Protein AF-A0AA37LDV9-F1 (afdb_monomer_lite)

Structure (mmCIF, N/CA/C/O backbone):
data_AF-A0AA37LDV9-F1
#
_entry.id   AF-A0AA37LDV9-F1
#
loop_
_atom_site.group_PDB
_atom_site.id
_atom_site.type_symbol
_atom_site.label_atom_id
_atom_site.label_alt_id
_atom_site.label_comp_id
_atom_site.label_asym_id
_atom_site.label_entity_id
_atom_site.label_seq_id
_atom_site.pdbx_PDB_ins_code
_atom_site.Cartn_x
_atom_site.Cartn_y
_atom_site.Cartn_z
_atom_site.occupancy
_atom_site.B_iso_or_equiv
_atom_site.auth_seq_id
_atom_site.auth_comp_id
_atom_site.auth_asym_id
_atom_site.auth_atom_id
_atom_site.pdbx_PDB_model_num
ATOM 1 N N . MET A 1 1 ? -22.801 14.534 -16.338 1.00 43.50 1 MET A N 1
ATOM 2 C CA . MET A 1 1 ? -23.101 13.406 -15.438 1.00 43.50 1 MET A CA 1
ATOM 3 C C . MET A 1 1 ? -22.965 13.952 -14.038 1.00 43.50 1 MET A C 1
ATOM 5 O O . MET A 1 1 ? -21.879 14.404 -13.697 1.00 43.50 1 MET A O 1
ATOM 9 N N . ASP A 1 2 ? -24.082 14.054 -13.327 1.00 47.19 2 ASP A N 1
ATOM 10 C CA . ASP A 1 2 ? -24.146 14.653 -11.996 1.00 47.19 2 ASP A CA 1
ATOM 11 C C . ASP A 1 2 ? -23.214 13.917 -11.033 1.00 47.19 2 ASP A C 1
ATOM 13 O O . ASP A 1 2 ? -23.199 12.687 -10.969 1.00 47.19 2 ASP A O 1
ATOM 17 N N . ASN A 1 3 ? -22.391 14.683 -10.321 1.00 64.25 3 ASN A N 1
ATOM 18 C CA . ASN A 1 3 ? -21.440 14.163 -9.352 1.00 64.25 3 ASN A CA 1
ATOM 19 C C . ASN A 1 3 ? -22.204 13.857 -8.057 1.00 64.25 3 ASN A C 1
ATOM 21 O O . ASN A 1 3 ? -22.211 14.675 -7.141 1.00 64.25 3 ASN A O 1
ATOM 25 N N . ASP A 1 4 ? -22.920 12.728 -8.019 1.00 70.06 4 ASP A N 1
ATOM 26 C CA . ASP A 1 4 ? -23.602 12.257 -6.811 1.00 70.06 4 ASP A CA 1
ATOM 27 C C . ASP A 1 4 ? -22.562 12.082 -5.683 1.00 70.06 4 ASP A C 1
ATOM 29 O O . ASP A 1 4 ? -21.698 11.196 -5.773 1.00 70.06 4 ASP A O 1
ATOM 33 N N . PRO A 1 5 ? -22.613 12.904 -4.616 1.00 71.31 5 PRO A N 1
ATOM 34 C CA . PRO A 1 5 ? -21.624 12.866 -3.545 1.00 71.31 5 PRO A CA 1
ATOM 35 C C . PRO A 1 5 ? -21.628 11.527 -2.796 1.00 71.31 5 PRO A C 1
ATOM 37 O O . PRO A 1 5 ? -20.607 11.149 -2.217 1.00 71.31 5 PRO A O 1
ATOM 40 N N . THR A 1 6 ? -22.726 10.763 -2.854 1.00 76.31 6 THR A N 1
ATOM 41 C CA . THR A 1 6 ? -22.821 9.434 -2.233 1.00 76.31 6 THR A CA 1
ATOM 42 C C . THR A 1 6 ? -21.962 8.386 -2.946 1.00 76.31 6 THR A C 1
ATOM 44 O O . THR A 1 6 ? -21.494 7.436 -2.312 1.00 76.31 6 THR A O 1
ATOM 47 N N . LEU A 1 7 ? -21.676 8.589 -4.237 1.00 85.06 7 LEU A N 1
ATOM 48 C CA . LEU A 1 7 ? -20.845 7.702 -5.053 1.00 85.06 7 LEU A CA 1
ATOM 49 C C . LEU A 1 7 ? -19.362 8.088 -5.050 1.00 85.06 7 LEU A C 1
ATOM 51 O O . LEU A 1 7 ? -18.546 7.353 -5.603 1.00 85.06 7 LEU A O 1
ATOM 55 N N . SER A 1 8 ? -18.984 9.197 -4.410 1.00 87.00 8 SER A N 1
ATOM 56 C CA . SER A 1 8 ? -17.597 9.690 -4.354 1.00 87.00 8 SER A CA 1
ATOM 57 C C . SER A 1 8 ? -16.587 8.598 -3.976 1.00 87.00 8 SER A C 1
ATOM 59 O O . SER A 1 8 ? -15.595 8.397 -4.677 1.00 87.00 8 SER A O 1
ATOM 61 N N . GLY A 1 9 ? -16.877 7.817 -2.931 1.00 90.06 9 GLY A N 1
ATOM 62 C CA . GLY A 1 9 ? -16.019 6.713 -2.504 1.00 90.06 9 GLY A CA 1
ATOM 63 C C . GLY A 1 9 ? -15.891 5.594 -3.544 1.00 90.06 9 GLY A C 1
ATOM 64 O O . GLY A 1 9 ? -14.809 5.035 -3.708 1.00 90.06 9 GLY A O 1
ATOM 65 N N . PHE A 1 10 ? -16.964 5.292 -4.281 1.00 91.12 10 PHE A N 1
ATOM 66 C CA . PHE A 1 10 ? -16.936 4.311 -5.369 1.00 91.12 10 PHE A CA 1
ATOM 67 C C . PHE A 1 10 ? -16.103 4.814 -6.552 1.00 91.12 10 PHE A C 1
ATOM 69 O O . PHE A 1 10 ? -15.254 4.083 -7.055 1.00 91.12 10 PHE A O 1
ATOM 76 N N . TRP A 1 11 ? -16.277 6.076 -6.954 1.00 92.12 11 TRP A N 1
ATOM 77 C CA . TRP A 1 11 ? -15.497 6.677 -8.036 1.00 92.12 11 TRP A CA 1
ATOM 78 C C . TRP A 1 11 ? -14.008 6.747 -7.709 1.00 92.12 11 TRP A C 1
ATOM 80 O O . TRP A 1 11 ? -13.184 6.430 -8.562 1.00 92.12 11 TRP A O 1
ATOM 90 N N . SER A 1 12 ? -13.655 7.097 -6.470 1.00 94.25 12 SER A N 1
ATOM 91 C CA . SER A 1 12 ? -12.268 7.049 -6.005 1.00 94.25 12 SER A CA 1
ATOM 92 C C . SER A 1 12 ? -11.702 5.633 -6.032 1.00 94.25 12 SER A C 1
ATOM 94 O O . SER A 1 12 ? -10.560 5.449 -6.446 1.00 94.25 12 SER A O 1
ATOM 96 N N . LEU A 1 13 ? -12.494 4.626 -5.650 1.00 95.19 13 LEU A N 1
ATOM 97 C CA . LEU A 1 13 ? -12.057 3.234 -5.716 1.00 95.19 13 LEU A CA 1
ATOM 98 C C . LEU A 1 13 ? -11.831 2.800 -7.169 1.00 95.19 13 LEU A C 1
ATOM 100 O O . LEU A 1 13 ? -10.776 2.264 -7.484 1.00 95.19 13 LEU A O 1
ATOM 104 N N . ALA A 1 14 ? -12.771 3.092 -8.069 1.00 95.88 14 ALA A N 1
ATOM 105 C CA . ALA A 1 14 ? -12.622 2.805 -9.494 1.00 95.88 14 ALA A CA 1
ATOM 106 C C . ALA A 1 14 ? -11.400 3.522 -10.096 1.00 95.88 14 ALA A C 1
ATOM 108 O O . ALA A 1 14 ? -10.648 2.930 -10.868 1.00 95.88 14 ALA A O 1
ATOM 109 N N . ALA A 1 15 ? -11.152 4.772 -9.699 1.00 96.19 15 ALA A N 1
ATOM 110 C CA . ALA A 1 15 ? -10.003 5.545 -10.157 1.00 96.19 15 ALA A CA 1
ATOM 111 C C . ALA A 1 15 ? -8.654 4.950 -9.715 1.00 96.19 15 ALA A C 1
ATOM 113 O O . ALA A 1 15 ? -7.694 5.051 -10.474 1.00 96.19 15 ALA A O 1
ATOM 114 N N . LEU A 1 16 ? -8.576 4.300 -8.543 1.00 97.62 16 LEU A N 1
ATOM 115 C CA . LEU A 1 16 ? -7.355 3.617 -8.087 1.00 97.62 16 LEU A CA 1
ATOM 116 C C . LEU A 1 16 ? -6.954 2.457 -9.008 1.00 97.62 16 LEU A C 1
ATOM 118 O O . LEU A 1 16 ? -5.767 2.249 -9.240 1.00 97.62 16 LEU A O 1
ATOM 122 N N . PHE A 1 17 ? -7.933 1.716 -9.533 1.00 97.62 17 PHE A N 1
ATOM 123 C CA . PHE A 1 17 ? -7.691 0.530 -10.362 1.00 97.62 17 PHE A CA 1
ATOM 124 C C . PHE A 1 17 ? -7.721 0.809 -11.869 1.00 97.62 17 PHE A C 1
ATOM 126 O O . PHE A 1 17 ? -7.162 0.034 -12.635 1.00 97.62 17 PHE A O 1
ATOM 133 N N . SER A 1 18 ? -8.313 1.927 -12.299 1.00 97.00 18 SER A N 1
ATOM 134 C CA . SER A 1 18 ? -8.383 2.350 -13.706 1.00 97.00 18 SER A CA 1
ATOM 135 C C . SER A 1 18 ? -7.048 2.293 -14.480 1.00 97.00 18 SER A C 1
ATOM 137 O O . SER A 1 18 ? -7.057 1.809 -15.611 1.00 97.00 18 SER A O 1
ATOM 139 N N . PRO A 1 19 ? -5.891 2.725 -13.928 1.00 96.75 19 PRO A N 1
ATOM 140 C CA . PRO A 1 19 ? -4.623 2.669 -14.662 1.00 96.75 19 PRO A CA 1
ATOM 141 C C . PRO A 1 19 ? -3.985 1.267 -14.725 1.00 96.75 19 PRO A C 1
ATOM 143 O O . PRO A 1 19 ? -2.933 1.120 -15.344 1.00 96.75 19 PRO A O 1
ATOM 146 N N . LEU A 1 20 ? -4.561 0.253 -14.067 1.00 96.38 20 LEU A N 1
ATOM 147 C CA . LEU A 1 20 ? -3.997 -1.098 -13.984 1.00 96.38 20 LEU A CA 1
ATOM 148 C C . LEU A 1 20 ? -4.564 -1.967 -15.113 1.00 96.38 20 LEU A C 1
ATOM 150 O O . LEU A 1 20 ? -5.558 -2.674 -14.947 1.00 96.38 20 LEU A O 1
ATOM 154 N N . ASP A 1 21 ? -3.940 -1.878 -16.284 1.00 93.69 21 ASP A N 1
ATOM 155 C CA . ASP A 1 21 ? -4.341 -2.624 -17.474 1.00 93.69 21 ASP A CA 1
ATOM 156 C C . ASP A 1 21 ? -3.893 -4.100 -17.440 1.00 93.69 21 ASP A C 1
ATOM 158 O O . ASP A 1 21 ? -3.214 -4.569 -16.523 1.00 93.69 21 ASP A O 1
ATOM 162 N N . THR A 1 22 ? -4.254 -4.862 -18.474 1.00 93.31 22 THR A N 1
ATOM 163 C CA . THR A 1 22 ? -3.849 -6.271 -18.608 1.00 93.31 22 THR A CA 1
ATOM 164 C C . THR A 1 22 ? -2.329 -6.443 -18.589 1.00 93.31 22 THR A C 1
ATOM 166 O O . THR A 1 22 ? -1.837 -7.415 -18.020 1.00 93.31 22 THR A O 1
ATOM 169 N N . SER A 1 23 ? -1.579 -5.492 -19.154 1.00 92.25 23 SER A N 1
ATOM 170 C CA . SER A 1 23 ? -0.113 -5.507 -19.149 1.00 92.25 23 SER A CA 1
ATOM 171 C C . SER A 1 23 ? 0.430 -5.411 -17.723 1.00 92.25 23 SER A C 1
ATOM 173 O O . SER A 1 23 ? 1.317 -6.173 -17.342 1.00 92.25 23 SER A O 1
ATOM 175 N N . PHE A 1 24 ? -0.130 -4.515 -16.907 1.00 94.19 24 PHE A N 1
ATOM 176 C CA . PHE A 1 24 ? 0.210 -4.385 -15.496 1.00 94.19 24 PHE A CA 1
ATOM 177 C C . PHE A 1 24 ? -0.100 -5.664 -14.711 1.00 94.19 24 PHE A C 1
ATOM 179 O O . PHE A 1 24 ? 0.737 -6.125 -13.934 1.00 94.19 24 PHE A O 1
ATOM 186 N N . ILE A 1 25 ? -1.266 -6.274 -14.938 1.00 94.62 25 ILE A N 1
ATOM 187 C CA . ILE A 1 25 ? -1.641 -7.530 -14.273 1.00 94.62 25 ILE A CA 1
ATOM 188 C C . ILE A 1 25 ? -0.700 -8.677 -14.670 1.00 94.62 25 ILE A C 1
ATOM 190 O O . ILE A 1 25 ? -0.248 -9.416 -13.797 1.00 94.62 25 ILE A O 1
ATOM 194 N N . ALA A 1 26 ? -0.319 -8.781 -15.945 1.00 93.75 26 ALA A N 1
ATOM 195 C CA . ALA A 1 26 ? 0.663 -9.768 -16.399 1.00 93.75 26 ALA A CA 1
ATOM 196 C C . ALA A 1 26 ? 2.028 -9.572 -15.712 1.00 93.75 26 ALA A C 1
ATOM 198 O O . ALA A 1 26 ? 2.668 -10.534 -15.279 1.00 93.75 26 ALA A O 1
ATOM 199 N N . LEU A 1 27 ? 2.459 -8.316 -15.532 1.00 93.81 27 LEU A N 1
ATOM 200 C CA . LEU A 1 27 ? 3.672 -7.994 -14.777 1.00 93.81 27 LEU A CA 1
ATOM 201 C C . LEU A 1 27 ? 3.552 -8.423 -13.312 1.00 93.81 27 LEU A C 1
ATOM 203 O O . LEU A 1 27 ? 4.504 -8.994 -12.771 1.00 93.81 27 LEU A O 1
ATOM 207 N N . LEU A 1 28 ? 2.415 -8.165 -12.667 1.00 91.94 28 LEU A N 1
ATOM 208 C CA . LEU A 1 28 ? 2.174 -8.565 -11.281 1.00 91.94 28 LEU A CA 1
ATOM 209 C C . LEU A 1 28 ? 2.233 -10.092 -11.119 1.00 91.94 28 LEU A C 1
ATOM 211 O O . LEU A 1 28 ? 2.911 -10.583 -10.219 1.00 91.94 28 LEU A O 1
ATOM 215 N N . ASN A 1 29 ? 1.644 -10.832 -12.061 1.00 93.50 29 ASN A N 1
ATOM 216 C CA . ASN A 1 29 ? 1.665 -12.297 -12.118 1.00 93.50 29 ASN A CA 1
ATOM 217 C C . ASN A 1 29 ? 3.031 -12.899 -12.496 1.00 93.50 29 ASN A C 1
ATOM 219 O O . ASN A 1 29 ? 3.163 -14.118 -12.579 1.00 93.50 29 ASN A O 1
ATOM 223 N N . GLN A 1 30 ? 4.053 -12.065 -12.717 1.00 91.50 30 GLN A N 1
ATOM 224 C CA . GLN A 1 30 ? 5.394 -12.488 -13.142 1.00 91.50 30 GLN A CA 1
ATOM 225 C C . GLN A 1 30 ? 5.393 -13.245 -14.480 1.00 91.50 30 GLN A C 1
ATOM 227 O O . GLN A 1 30 ? 6.245 -14.101 -14.729 1.00 91.50 30 GLN A O 1
ATOM 232 N N . GLU A 1 31 ? 4.442 -12.929 -15.359 1.00 91.06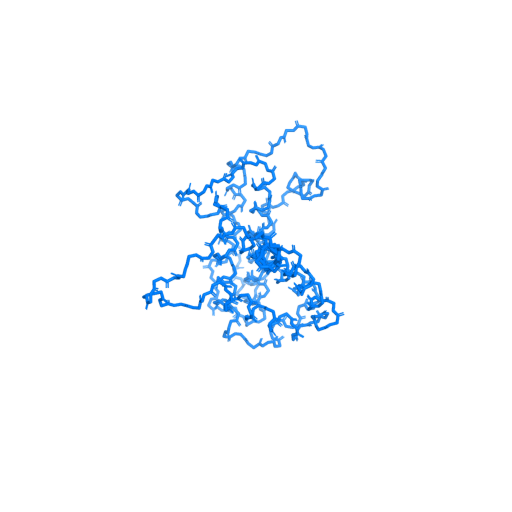 31 GLU A N 1
ATOM 233 C CA . GLU A 1 31 ? 4.398 -13.513 -16.692 1.00 91.06 31 GLU A CA 1
ATOM 234 C C . GLU A 1 31 ? 5.625 -13.084 -17.505 1.00 91.06 31 GLU A C 1
ATOM 236 O O . GLU A 1 31 ? 6.198 -12.005 -17.318 1.00 91.06 31 GLU A O 1
ATOM 241 N N . LYS A 1 32 ? 6.047 -13.941 -18.440 1.00 83.00 32 LYS A N 1
ATOM 242 C CA . LYS A 1 32 ? 7.135 -13.604 -19.361 1.00 83.00 32 LYS A CA 1
ATOM 243 C C . LYS A 1 32 ? 6.642 -12.546 -20.342 1.00 83.00 32 LYS A C 1
ATOM 245 O O . LYS A 1 32 ? 5.982 -12.867 -21.326 1.00 83.00 32 LYS A O 1
ATOM 250 N N . VAL A 1 33 ? 6.985 -11.292 -20.082 1.00 80.00 33 VAL A N 1
ATOM 251 C CA . VAL A 1 33 ? 6.662 -10.178 -20.976 1.00 80.00 33 VAL A CA 1
ATOM 252 C C . VAL A 1 33 ? 7.774 -10.014 -22.009 1.00 80.00 33 VAL A C 1
ATOM 254 O O . VAL A 1 33 ? 8.955 -10.035 -21.666 1.00 80.00 33 VAL A O 1
ATOM 257 N N . ALA A 1 34 ? 7.403 -9.843 -23.281 1.00 79.50 34 ALA A N 1
ATOM 258 C CA . ALA A 1 34 ? 8.361 -9.651 -24.374 1.00 79.50 34 ALA A CA 1
ATOM 259 C C . ALA A 1 34 ? 9.206 -8.375 -24.203 1.00 79.50 34 ALA A C 1
ATOM 261 O O . ALA A 1 34 ? 10.370 -8.340 -24.595 1.00 79.50 34 ALA A O 1
ATOM 262 N N . THR A 1 35 ? 8.622 -7.338 -23.597 1.00 83.06 35 THR A N 1
ATOM 263 C CA . THR A 1 35 ? 9.273 -6.055 -23.317 1.00 83.06 35 THR A CA 1
ATOM 264 C C . THR A 1 35 ? 9.055 -5.658 -21.855 1.00 83.06 35 THR A C 1
ATOM 266 O O . THR A 1 35 ? 7.899 -5.564 -21.436 1.00 83.06 35 THR A O 1
ATOM 269 N N . PRO A 1 36 ? 10.116 -5.398 -21.069 1.00 85.75 36 PRO A N 1
ATOM 270 C CA . PRO A 1 36 ? 9.962 -4.894 -19.707 1.00 85.75 36 PRO A CA 1
ATOM 271 C C . PRO A 1 36 ? 9.275 -3.513 -19.708 1.00 85.75 36 PRO A C 1
ATOM 273 O O . PRO A 1 36 ? 9.433 -2.750 -20.667 1.00 85.75 36 PRO A O 1
ATOM 276 N N . PRO A 1 37 ? 8.507 -3.170 -18.656 1.00 92.12 37 PRO A N 1
ATOM 277 C CA . PRO A 1 37 ? 7.830 -1.882 -18.571 1.00 92.12 37 PRO A CA 1
ATOM 278 C C . PRO A 1 37 ? 8.862 -0.769 -18.427 1.00 92.12 37 PRO A C 1
ATOM 280 O O . PRO A 1 37 ? 9.807 -0.910 -17.662 1.00 92.12 37 PRO A O 1
ATOM 283 N N . SER A 1 38 ? 8.673 0.365 -19.098 1.00 94.69 38 SER A N 1
ATOM 284 C CA . SER A 1 38 ? 9.529 1.526 -18.848 1.00 94.69 38 SER A CA 1
ATOM 285 C C . SER A 1 38 ? 9.224 2.139 -17.477 1.00 94.69 38 SER A C 1
ATOM 287 O O . SER A 1 38 ? 8.078 2.133 -17.019 1.00 94.69 38 SER A O 1
ATOM 289 N N . ASN A 1 39 ? 10.224 2.752 -16.835 1.00 94.81 39 ASN A N 1
ATOM 290 C CA . ASN A 1 39 ? 9.986 3.482 -15.584 1.00 94.81 39 ASN A CA 1
ATOM 291 C C . ASN A 1 39 ? 8.972 4.632 -15.781 1.00 94.81 39 ASN A C 1
ATOM 293 O O . ASN A 1 39 ? 8.178 4.919 -14.892 1.00 94.81 39 ASN A O 1
ATOM 297 N N . 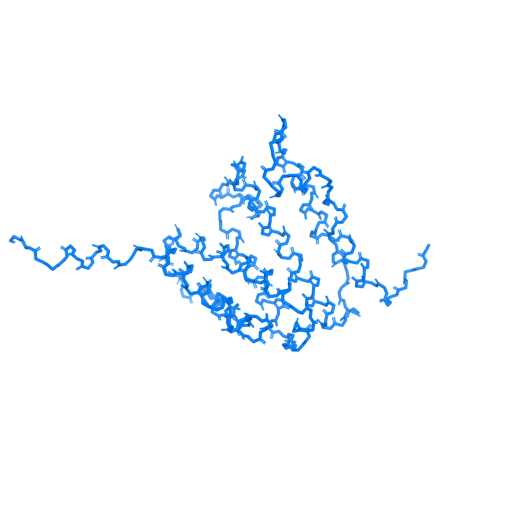ALA A 1 40 ? 8.924 5.240 -16.974 1.00 95.94 40 ALA A N 1
ATOM 298 C CA . ALA A 1 40 ? 7.928 6.256 -17.320 1.00 95.94 40 ALA A CA 1
ATOM 299 C C . ALA A 1 40 ? 6.485 5.714 -17.292 1.00 95.94 40 ALA A C 1
ATOM 301 O O . ALA A 1 40 ? 5.590 6.400 -16.799 1.00 95.94 40 ALA A O 1
ATOM 302 N N . ALA A 1 41 ? 6.257 4.481 -17.761 1.00 95.69 41 ALA A N 1
ATOM 303 C CA . ALA A 1 41 ? 4.946 3.837 -17.682 1.00 95.69 41 ALA A CA 1
ATOM 304 C C . ALA A 1 41 ? 4.526 3.592 -16.222 1.00 95.69 41 ALA A C 1
ATOM 306 O O . ALA A 1 41 ? 3.395 3.894 -15.847 1.00 95.69 41 ALA A O 1
ATOM 307 N N . LEU A 1 42 ? 5.451 3.133 -15.371 1.00 96.94 42 LEU A N 1
ATOM 308 C CA . LEU A 1 42 ? 5.182 2.962 -13.937 1.00 96.94 42 LEU A CA 1
ATOM 309 C C . LEU A 1 42 ? 4.888 4.303 -13.246 1.00 96.94 42 LEU A C 1
ATOM 311 O O . LEU A 1 42 ? 3.984 4.384 -12.418 1.00 96.94 42 LEU A O 1
ATOM 315 N N . THR A 1 43 ? 5.587 5.374 -13.630 1.00 97.25 43 THR A N 1
ATOM 316 C CA . THR A 1 43 ? 5.338 6.733 -13.123 1.00 97.25 43 THR A CA 1
ATOM 317 C C . THR A 1 43 ? 3.968 7.266 -13.536 1.00 97.25 43 THR A C 1
ATOM 319 O O . THR A 1 43 ? 3.309 7.935 -12.737 1.00 97.25 43 THR A O 1
ATOM 322 N N . TYR A 1 44 ? 3.492 6.947 -14.742 1.00 97.25 44 TYR A N 1
ATOM 323 C CA . TYR A 1 44 ? 2.133 7.292 -15.160 1.00 97.25 44 TYR A CA 1
ATOM 324 C C . TYR A 1 44 ? 1.081 6.621 -14.265 1.00 97.25 44 TYR A C 1
ATOM 326 O O . TYR A 1 44 ? 0.188 7.299 -13.752 1.00 97.25 44 TYR A O 1
ATOM 334 N N . ILE A 1 45 ? 1.226 5.314 -14.014 1.00 98.00 45 ILE A N 1
ATOM 335 C CA . ILE A 1 45 ? 0.311 4.557 -13.147 1.00 98.00 45 ILE A CA 1
ATOM 336 C C . ILE A 1 45 ? 0.336 5.117 -11.723 1.00 98.00 45 ILE A C 1
ATOM 338 O O . ILE A 1 45 ? -0.714 5.388 -11.146 1.00 98.00 45 ILE A O 1
ATOM 342 N N . GLU A 1 46 ? 1.525 5.361 -11.174 1.00 97.44 46 GLU A N 1
ATOM 343 C CA . GLU A 1 46 ? 1.683 5.974 -9.856 1.00 97.44 46 GLU A CA 1
ATOM 344 C C . GLU A 1 46 ? 0.992 7.340 -9.757 1.00 97.44 46 GLU A C 1
ATOM 346 O O . GLU A 1 46 ? 0.278 7.612 -8.792 1.00 97.44 46 GLU A O 1
ATOM 351 N N . THR A 1 47 ? 1.154 8.193 -10.770 1.00 97.06 47 THR A N 1
ATOM 352 C CA . THR A 1 47 ? 0.508 9.512 -10.816 1.00 97.06 47 THR A CA 1
ATOM 353 C C . THR A 1 47 ? -1.019 9.383 -10.807 1.00 97.06 47 THR A C 1
ATOM 355 O O . THR A 1 47 ? -1.710 10.113 -10.089 1.00 97.06 47 THR A O 1
ATOM 358 N N . ALA A 1 48 ? -1.565 8.426 -11.561 1.00 97.38 48 ALA A N 1
ATOM 359 C CA . ALA A 1 48 ? -2.995 8.139 -11.571 1.00 97.38 48 ALA A CA 1
ATOM 360 C C . ALA A 1 48 ? -3.490 7.620 -10.205 1.00 97.38 48 ALA A C 1
ATOM 362 O O . ALA A 1 48 ? -4.459 8.157 -9.668 1.00 97.38 48 ALA A O 1
ATOM 363 N N . VAL A 1 49 ? -2.782 6.666 -9.588 1.00 97.56 49 VAL A N 1
ATOM 364 C CA . VAL A 1 49 ? -3.100 6.127 -8.250 1.00 97.56 49 VAL A CA 1
ATOM 365 C C . VAL A 1 49 ? -3.070 7.225 -7.180 1.00 97.56 49 VAL A C 1
ATOM 367 O O . VAL A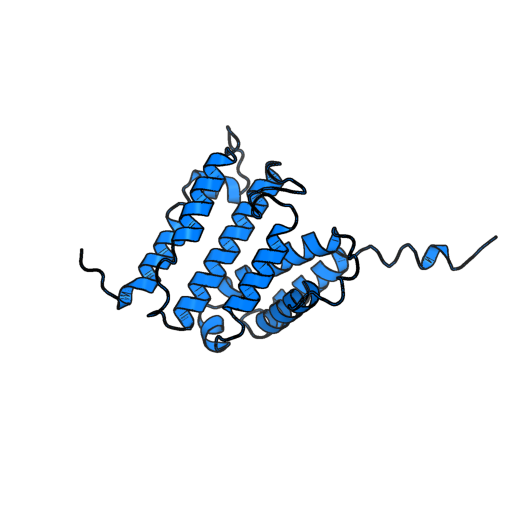 1 49 ? -3.990 7.335 -6.365 1.00 97.56 49 VAL A O 1
ATOM 370 N N . ASN A 1 50 ? -2.051 8.086 -7.191 1.00 95.62 50 ASN A N 1
ATOM 371 C CA . ASN A 1 50 ? -1.911 9.173 -6.218 1.00 95.62 50 ASN A CA 1
ATOM 372 C C . ASN A 1 50 ? -3.003 10.241 -6.384 1.00 95.62 50 ASN A C 1
ATOM 374 O O . ASN A 1 50 ? -3.500 10.782 -5.396 1.00 95.62 50 ASN A O 1
ATOM 378 N N . SER A 1 51 ? -3.433 10.498 -7.621 1.00 95.06 51 SER A N 1
ATOM 379 C CA . SER A 1 51 ? -4.477 11.479 -7.934 1.00 95.06 51 SER A CA 1
ATOM 380 C C . SER A 1 51 ? -5.911 10.940 -7.851 1.00 95.06 51 SER A C 1
ATOM 382 O O . SER A 1 51 ? -6.844 11.693 -8.127 1.00 95.06 51 SER A O 1
ATOM 384 N N . ALA A 1 52 ? -6.126 9.679 -7.459 1.00 94.19 52 ALA A N 1
ATOM 385 C CA . ALA A 1 52 ? -7.459 9.071 -7.372 1.00 94.19 52 ALA A CA 1
ATOM 386 C C . ALA A 1 52 ? -8.317 9.604 -6.200 1.00 94.19 52 ALA A C 1
ATOM 388 O O . ALA A 1 52 ? -9.549 9.565 -6.252 1.00 94.19 52 ALA A O 1
ATOM 389 N N . LEU A 1 53 ? -7.686 10.131 -5.142 1.00 90.44 53 LEU A N 1
ATOM 390 C CA . LEU A 1 53 ? -8.352 10.552 -3.898 1.00 90.44 53 LEU A CA 1
ATOM 391 C C . LEU A 1 53 ? -8.490 12.084 -3.776 1.00 90.44 53 LEU A C 1
ATOM 393 O O . LEU A 1 53 ? -8.100 12.670 -2.770 1.00 90.44 53 LEU A O 1
ATOM 397 N N . ARG A 1 54 ? -9.023 12.750 -4.812 1.00 72.81 54 ARG A N 1
ATOM 398 C CA . ARG A 1 54 ? -9.028 14.229 -4.937 1.00 72.81 54 ARG A CA 1
ATOM 399 C C . ARG A 1 54 ? -9.865 14.988 -3.898 1.00 72.81 54 ARG A C 1
ATOM 401 O O . ARG A 1 54 ? -9.600 16.164 -3.684 1.00 72.81 54 ARG A O 1
ATOM 408 N N . SER A 1 55 ? -10.856 14.356 -3.267 1.00 69.38 55 SER A N 1
ATOM 409 C CA . SER A 1 55 ? -11.616 14.949 -2.158 1.00 69.38 55 SER A CA 1
ATOM 410 C C . SER A 1 55 ? -12.078 13.862 -1.194 1.00 69.38 55 SER A C 1
ATOM 412 O O . SER A 1 55 ? -12.814 12.957 -1.582 1.00 69.38 55 SER A O 1
ATOM 414 N N . THR A 1 56 ? -11.622 13.935 0.056 1.00 67.56 56 THR A N 1
ATOM 415 C CA . THR A 1 56 ? -11.947 12.959 1.108 1.00 67.56 56 THR A CA 1
ATOM 416 C C . THR A 1 56 ? -12.794 13.547 2.238 1.00 67.56 56 THR A C 1
ATOM 418 O O . THR A 1 56 ? -13.122 12.821 3.179 1.00 67.56 56 THR A O 1
ATOM 421 N N . SER A 1 57 ? -13.157 14.836 2.159 1.00 69.50 57 SER A N 1
ATOM 422 C CA . SER A 1 57 ? -13.872 15.558 3.224 1.00 69.50 57 SER A CA 1
ATOM 423 C C . SER A 1 57 ? -15.221 14.925 3.560 1.00 69.50 57 SER A C 1
ATOM 425 O O . SER A 1 57 ? -15.561 14.819 4.735 1.00 69.50 57 SER A O 1
ATOM 427 N N . ASP A 1 58 ? -15.921 14.407 2.549 1.00 79.75 58 ASP A N 1
ATOM 428 C CA . ASP A 1 58 ? -17.286 13.880 2.689 1.00 79.75 58 ASP A CA 1
ATOM 429 C C . ASP A 1 58 ? -17.332 12.348 2.828 1.00 79.75 58 ASP A C 1
ATOM 431 O O . ASP A 1 58 ? -18.402 11.739 2.867 1.00 79.75 58 ASP A O 1
ATOM 435 N N . LEU A 1 59 ? -16.167 11.696 2.903 1.00 89.38 59 LEU A N 1
ATOM 436 C CA . LEU A 1 59 ? -16.082 10.242 3.002 1.00 89.38 59 LEU A CA 1
ATOM 437 C C . LEU A 1 59 ? -16.313 9.763 4.436 1.00 89.38 59 LEU A C 1
ATOM 439 O O . LEU A 1 59 ? -15.748 10.294 5.398 1.00 89.38 59 LEU A O 1
ATOM 443 N N . LYS A 1 60 ? -17.073 8.673 4.569 1.00 92.88 60 LYS A N 1
ATOM 444 C CA . LYS A 1 60 ? -17.194 7.940 5.835 1.00 92.88 60 LYS A CA 1
ATOM 445 C C . LYS A 1 60 ? -15.857 7.301 6.201 1.00 92.88 60 LYS A C 1
ATOM 447 O O . LYS A 1 60 ? -15.085 6.928 5.318 1.00 92.88 60 LYS A O 1
ATOM 452 N N . ASP A 1 61 ? -15.623 7.073 7.488 1.00 95.44 61 ASP A N 1
ATOM 453 C CA . ASP A 1 61 ? -14.393 6.431 7.974 1.00 95.44 61 ASP A CA 1
ATOM 454 C C . ASP A 1 61 ? -14.148 5.061 7.334 1.00 95.44 61 ASP A C 1
ATOM 456 O O . ASP A 1 61 ? -13.013 4.730 7.000 1.00 95.44 61 ASP A O 1
ATOM 460 N N . THR A 1 62 ? -15.211 4.296 7.068 1.00 95.69 62 THR A N 1
ATOM 461 C CA . THR A 1 62 ? -15.124 3.023 6.337 1.00 95.69 62 THR A CA 1
ATOM 462 C C . THR A 1 62 ? -14.582 3.207 4.920 1.00 95.69 62 THR A C 1
ATOM 464 O O . THR A 1 62 ? -13.732 2.437 4.480 1.00 95.69 62 THR A O 1
ATOM 467 N N . GLN A 1 63 ? -15.024 4.238 4.200 1.00 94.75 63 GLN A N 1
ATOM 468 C CA . GLN A 1 63 ? -14.538 4.540 2.852 1.00 94.75 63 GLN A CA 1
ATOM 469 C C . GLN A 1 63 ? -13.104 5.073 2.896 1.00 94.75 63 GLN A C 1
ATOM 471 O O . GLN A 1 63 ? -12.270 4.621 2.113 1.00 94.75 63 GLN A O 1
ATOM 476 N N . LYS A 1 64 ? -12.797 5.979 3.837 1.00 9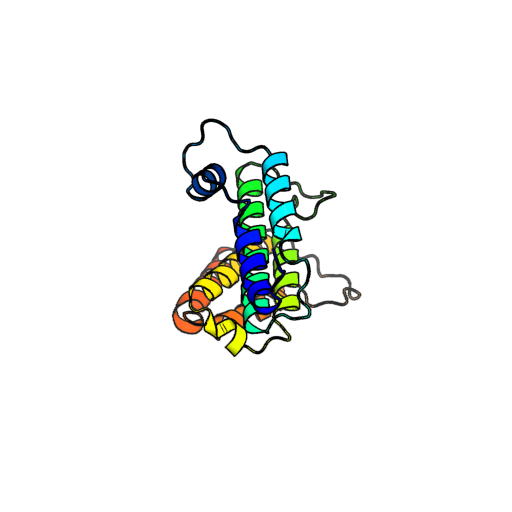5.12 64 LYS A N 1
ATOM 477 C CA . LYS A 1 64 ? -11.443 6.513 4.052 1.00 95.12 64 LYS A CA 1
ATOM 478 C C . LYS A 1 64 ? -10.442 5.388 4.306 1.00 95.12 64 LYS A C 1
ATOM 480 O O . LYS A 1 64 ? -9.419 5.349 3.627 1.00 95.12 64 LYS A O 1
ATOM 485 N N . ALA A 1 65 ? -10.770 4.459 5.208 1.00 96.25 65 ALA A N 1
ATOM 486 C CA . ALA A 1 65 ? -9.951 3.290 5.517 1.00 96.25 65 ALA A CA 1
ATOM 487 C C . ALA A 1 65 ? -9.639 2.470 4.258 1.00 96.25 65 ALA A C 1
ATOM 489 O O . ALA A 1 65 ? -8.473 2.294 3.913 1.00 96.25 65 ALA A O 1
ATOM 490 N N . ASN A 1 66 ? -10.671 2.021 3.536 1.00 97.44 66 ASN A N 1
ATOM 491 C CA . ASN A 1 66 ? -10.483 1.184 2.351 1.00 97.44 66 ASN A CA 1
ATOM 492 C C . ASN A 1 66 ? -9.655 1.882 1.268 1.00 97.44 66 ASN A C 1
ATOM 494 O O . ASN A 1 66 ? -8.712 1.306 0.730 1.00 97.44 66 ASN A O 1
ATOM 498 N N . LEU A 1 67 ? -9.993 3.138 0.967 1.00 97.38 67 LEU A N 1
ATOM 499 C CA . LEU A 1 67 ? -9.352 3.903 -0.096 1.00 97.38 67 LEU A CA 1
ATOM 500 C C . LEU A 1 67 ? -7.890 4.206 0.220 1.00 97.38 67 LEU A C 1
ATOM 502 O O . LEU A 1 67 ? -7.034 4.003 -0.637 1.00 97.38 67 LEU A O 1
ATOM 506 N N . ARG A 1 68 ? -7.588 4.659 1.444 1.00 97.38 68 ARG A N 1
ATOM 507 C CA . ARG A 1 68 ? -6.211 4.967 1.844 1.00 97.38 68 ARG A CA 1
ATOM 508 C C . ARG A 1 68 ? -5.343 3.722 1.904 1.00 97.38 68 ARG A C 1
ATOM 510 O O . ARG A 1 68 ? -4.269 3.727 1.314 1.00 97.38 68 ARG A O 1
ATOM 517 N N . VAL A 1 69 ? -5.814 2.650 2.541 1.00 98.50 69 VAL A N 1
ATOM 518 C CA . VAL A 1 69 ? -5.048 1.397 2.624 1.00 98.50 69 VAL A CA 1
ATOM 519 C C . VAL A 1 69 ? -4.817 0.812 1.230 1.00 98.50 69 VAL A C 1
ATOM 521 O O . VAL A 1 69 ? -3.696 0.428 0.911 1.00 98.50 69 VAL A O 1
ATOM 524 N N . THR A 1 70 ? -5.832 0.814 0.361 1.00 98.69 70 THR A N 1
ATOM 525 C CA . THR A 1 70 ? -5.688 0.325 -1.020 1.00 98.69 70 THR A CA 1
ATOM 526 C C . THR A 1 70 ? -4.719 1.181 -1.836 1.00 98.69 70 THR A C 1
ATOM 528 O O . THR A 1 70 ? -3.880 0.631 -2.544 1.00 98.69 70 THR A O 1
ATOM 531 N N . GLN A 1 71 ? -4.775 2.511 -1.719 1.00 98.56 71 GLN A N 1
ATOM 532 C CA . GLN A 1 71 ? -3.835 3.407 -2.398 1.00 98.56 71 GLN A CA 1
ATOM 533 C C . GLN A 1 71 ? -2.386 3.156 -1.957 1.00 98.56 71 GLN A C 1
ATOM 535 O O . GLN A 1 71 ? -1.493 3.056 -2.797 1.00 98.56 71 GLN A O 1
ATOM 540 N N . LEU A 1 72 ? -2.148 3.048 -0.648 1.00 98.69 72 LEU A N 1
ATOM 541 C CA . LEU A 1 72 ? -0.815 2.804 -0.090 1.00 98.69 72 LEU A CA 1
ATOM 542 C C . LEU A 1 72 ? -0.284 1.422 -0.482 1.00 98.69 72 LEU A C 1
ATOM 544 O O . LEU A 1 72 ? 0.880 1.293 -0.851 1.00 98.69 72 LEU A O 1
ATOM 548 N N . TRP A 1 73 ? -1.149 0.411 -0.509 1.00 98.81 73 TRP A N 1
ATOM 549 C CA . TRP A 1 73 ? -0.797 -0.918 -1.001 1.00 98.81 73 TRP A CA 1
ATOM 550 C C . TRP A 1 73 ? -0.409 -0.898 -2.486 1.00 98.81 73 TRP A C 1
ATOM 552 O O . TRP A 1 73 ? 0.638 -1.425 -2.847 1.00 98.81 73 TRP A O 1
ATOM 562 N N . LEU A 1 74 ? -1.164 -0.203 -3.345 1.00 98.75 74 LEU A N 1
ATOM 563 C CA . LEU A 1 74 ? -0.800 -0.041 -4.760 1.00 98.75 74 LEU A CA 1
ATOM 564 C C . LEU A 1 74 ? 0.553 0.667 -4.944 1.00 98.75 74 LEU A C 1
ATOM 566 O O . LEU A 1 74 ? 1.313 0.307 -5.844 1.00 98.75 74 LEU A O 1
ATOM 570 N N . ARG A 1 75 ? 0.891 1.632 -4.077 1.00 98.62 75 ARG A N 1
ATOM 571 C CA . ARG A 1 75 ? 2.222 2.269 -4.056 1.00 98.62 75 ARG A CA 1
ATOM 572 C C . ARG A 1 75 ? 3.328 1.256 -3.727 1.00 98.62 75 ARG A C 1
ATOM 574 O O . ARG A 1 75 ? 4.371 1.297 -4.376 1.00 98.62 75 ARG A O 1
ATOM 581 N N . ILE A 1 76 ? 3.096 0.320 -2.799 1.00 98.69 76 ILE A N 1
ATOM 582 C CA . ILE A 1 76 ? 4.030 -0.789 -2.521 1.00 98.69 76 ILE A CA 1
ATOM 583 C C . ILE A 1 76 ? 4.159 -1.730 -3.720 1.00 98.69 76 ILE A C 1
ATOM 585 O O . ILE A 1 76 ? 5.281 -2.061 -4.094 1.00 98.69 76 ILE A O 1
ATOM 589 N N . ILE A 1 77 ? 3.059 -2.106 -4.376 1.00 98.44 77 ILE A N 1
ATOM 590 C CA . ILE A 1 77 ? 3.112 -2.952 -5.580 1.00 98.44 77 ILE A CA 1
ATOM 591 C C . ILE A 1 77 ? 3.950 -2.287 -6.686 1.00 98.44 77 ILE A C 1
ATOM 593 O O . ILE A 1 77 ? 4.825 -2.917 -7.282 1.00 98.44 77 ILE A O 1
ATOM 597 N N . LEU A 1 78 ? 3.739 -0.992 -6.940 1.00 98.25 78 LEU A N 1
ATOM 598 C CA . LEU A 1 78 ? 4.534 -0.226 -7.906 1.00 98.25 78 LEU A CA 1
ATOM 599 C C . LEU A 1 78 ? 6.016 -0.164 -7.522 1.00 98.25 78 LEU A C 1
ATOM 601 O O . LEU A 1 78 ? 6.885 -0.311 -8.383 1.00 98.25 78 LEU A O 1
ATOM 605 N N . TRP A 1 79 ? 6.313 0.027 -6.237 1.00 98.31 79 TRP A N 1
ATOM 606 C CA . TRP A 1 79 ? 7.680 0.003 -5.727 1.00 98.31 79 TRP A CA 1
ATOM 607 C C . TRP A 1 79 ? 8.343 -1.369 -5.917 1.00 98.31 79 TRP A C 1
ATOM 609 O O . TRP A 1 79 ? 9.466 -1.434 -6.413 1.00 98.31 79 TRP A O 1
ATOM 619 N N . GLN A 1 80 ? 7.641 -2.471 -5.635 1.00 97.75 80 GLN A N 1
ATOM 620 C CA . GLN A 1 80 ? 8.143 -3.832 -5.866 1.00 97.75 80 GLN A CA 1
ATOM 621 C C . GLN A 1 80 ? 8.434 -4.092 -7.350 1.00 97.75 80 GLN A C 1
ATOM 623 O O . GLN A 1 80 ? 9.447 -4.710 -7.687 1.00 97.75 80 GLN A O 1
ATOM 628 N N . LEU A 1 81 ? 7.593 -3.585 -8.260 1.00 97.00 81 LEU A N 1
ATOM 629 C CA . LEU A 1 81 ? 7.865 -3.650 -9.699 1.00 97.00 81 LEU A CA 1
ATOM 630 C C . LEU A 1 81 ? 9.139 -2.877 -10.061 1.00 97.00 81 LEU A C 1
ATOM 632 O O . LEU A 1 81 ? 9.978 -3.403 -10.793 1.00 97.00 81 LEU A O 1
ATOM 636 N N . ARG A 1 82 ? 9.327 -1.664 -9.526 1.00 97.19 82 ARG A N 1
ATOM 637 C CA . ARG A 1 82 ? 10.556 -0.882 -9.744 1.00 97.19 82 ARG A CA 1
ATOM 638 C C . ARG A 1 82 ? 11.792 -1.575 -9.188 1.00 97.19 82 ARG A C 1
ATOM 640 O O . ARG A 1 82 ? 12.806 -1.608 -9.879 1.00 97.19 82 ARG A O 1
ATOM 647 N N . LEU A 1 83 ? 11.698 -2.171 -8.000 1.00 95.94 83 LEU A N 1
ATOM 648 C CA . LEU A 1 83 ? 12.766 -2.982 -7.417 1.00 95.94 83 LEU A CA 1
ATOM 649 C C . LEU A 1 83 ? 13.139 -4.135 -8.358 1.00 95.94 83 LEU A C 1
ATOM 651 O O . LEU A 1 83 ? 14.309 -4.308 -8.690 1.00 95.94 83 LEU A O 1
ATOM 655 N N . ARG A 1 84 ? 12.142 -4.882 -8.846 1.00 95.12 84 ARG A N 1
ATOM 656 C CA . ARG A 1 84 ? 12.344 -6.042 -9.728 1.00 95.12 84 ARG A CA 1
ATOM 657 C C . ARG A 1 84 ? 12.986 -5.681 -11.069 1.00 95.12 84 ARG A C 1
ATOM 659 O O . ARG A 1 84 ? 13.763 -6.472 -11.594 1.00 95.12 84 ARG A O 1
ATOM 666 N N . PHE A 1 85 ? 12.662 -4.515 -11.626 1.00 94.88 85 PHE A N 1
ATOM 667 C CA . PHE A 1 85 ? 13.207 -4.048 -12.906 1.00 94.88 85 PHE A CA 1
ATOM 668 C C . PHE A 1 85 ? 14.435 -3.131 -12.767 1.00 94.88 85 PHE A C 1
ATOM 670 O O . PHE A 1 85 ? 14.916 -2.615 -13.773 1.00 94.88 85 PHE A O 1
ATOM 677 N N . GLY A 1 86 ? 14.970 -2.948 -11.553 1.00 95.81 86 GLY A N 1
ATOM 678 C CA . GLY A 1 86 ? 16.199 -2.181 -11.325 1.00 95.81 86 GLY A CA 1
ATOM 679 C C . GLY A 1 86 ? 16.040 -0.669 -11.516 1.00 95.81 86 GLY A C 1
ATOM 680 O O . GLY A 1 86 ? 16.972 -0.003 -11.955 1.00 95.81 86 GLY A O 1
ATOM 681 N N . TYR A 1 87 ? 14.861 -0.123 -11.210 1.00 96.81 87 TYR A N 1
ATOM 682 C CA . TYR A 1 87 ? 14.555 1.309 -11.336 1.00 96.81 87 TYR A CA 1
ATOM 683 C C . TYR A 1 87 ? 14.700 2.101 -10.033 1.00 96.81 87 TYR A C 1
ATOM 685 O O . TYR A 1 87 ? 14.296 3.263 -9.988 1.00 96.81 87 TYR A O 1
ATOM 693 N N . LEU A 1 88 ? 15.241 1.486 -8.981 1.00 96.62 88 LEU A N 1
ATOM 694 C CA . LEU A 1 88 ? 15.484 2.149 -7.704 1.00 96.62 88 LEU A CA 1
ATOM 695 C C . LEU A 1 88 ? 16.929 2.637 -7.589 1.00 96.62 88 LEU A C 1
ATOM 697 O O . LEU A 1 88 ? 17.856 2.020 -8.114 1.00 96.62 88 LEU A O 1
ATOM 701 N N . ALA A 1 89 ? 17.104 3.728 -6.855 1.00 94.75 89 ALA A N 1
ATOM 702 C CA . ALA A 1 89 ? 18.391 4.292 -6.478 1.00 94.75 89 ALA A CA 1
ATOM 703 C C . ALA A 1 89 ? 18.455 4.507 -4.957 1.00 94.75 89 ALA A C 1
ATOM 705 O O . ALA A 1 89 ? 17.439 4.436 -4.268 1.00 94.75 89 ALA A O 1
ATOM 706 N N . GLU A 1 90 ? 19.646 4.769 -4.419 1.00 90.62 90 GLU A N 1
ATOM 707 C CA . GLU A 1 90 ? 19.790 5.134 -3.000 1.00 90.62 90 GLU A CA 1
ATOM 708 C C . GLU A 1 90 ? 19.118 6.484 -2.715 1.00 90.62 90 GLU A C 1
ATOM 710 O O . GLU A 1 90 ? 18.302 6.619 -1.804 1.00 90.62 90 GLU A O 1
ATOM 715 N N . GLU A 1 91 ? 19.390 7.454 -3.588 1.00 91.31 91 GLU A N 1
ATOM 716 C CA . GLU A 1 91 ? 18.828 8.797 -3.555 1.00 91.31 91 GLU A CA 1
ATOM 717 C C . GLU A 1 91 ? 18.148 9.114 -4.889 1.00 91.31 91 GLU A C 1
ATOM 719 O O . GLU A 1 91 ? 18.636 8.768 -5.967 1.00 91.31 91 GLU A O 1
ATOM 724 N N . SER A 1 92 ? 17.002 9.785 -4.819 1.00 92.62 92 SER A N 1
ATOM 725 C CA . SER A 1 92 ? 16.226 10.216 -5.977 1.00 92.62 92 SER A CA 1
ATOM 726 C C . SER A 1 92 ? 15.403 11.444 -5.607 1.00 92.62 92 SER A C 1
ATOM 728 O O . SER A 1 92 ? 14.973 11.595 -4.467 1.00 92.62 92 SER A O 1
ATOM 730 N N . VAL A 1 93 ? 15.122 12.298 -6.593 1.00 91.12 93 VAL A N 1
ATOM 731 C CA . VAL A 1 93 ? 14.165 13.411 -6.445 1.00 91.12 93 VAL A CA 1
ATOM 732 C C . VAL A 1 93 ? 12.760 12.886 -6.127 1.00 91.12 93 VAL A C 1
ATOM 734 O O . VAL A 1 93 ? 11.978 13.543 -5.443 1.00 91.12 93 VAL A O 1
ATOM 737 N N . HIS A 1 94 ? 12.436 11.690 -6.617 1.00 92.12 94 HIS A N 1
ATOM 738 C CA . HIS A 1 94 ? 11.182 11.010 -6.335 1.00 92.12 94 HIS A CA 1
ATOM 739 C C . HIS A 1 94 ? 11.419 9.922 -5.292 1.00 92.12 94 HIS A C 1
ATOM 741 O O . HIS A 1 94 ? 12.034 8.901 -5.606 1.00 92.12 94 HIS A O 1
ATOM 747 N N . ALA A 1 95 ? 10.878 10.116 -4.087 1.00 92.12 95 ALA A N 1
ATOM 748 C CA . ALA A 1 95 ? 10.973 9.148 -2.996 1.00 92.12 95 ALA A CA 1
ATOM 749 C C . ALA A 1 95 ? 10.503 7.744 -3.410 1.00 92.12 95 ALA A C 1
ATOM 751 O O . ALA A 1 95 ? 11.111 6.755 -3.038 1.00 92.12 95 ALA A O 1
ATOM 752 N N . SER A 1 96 ? 9.498 7.630 -4.285 1.00 94.56 96 SER A N 1
ATOM 753 C CA . SER A 1 96 ? 9.014 6.339 -4.802 1.00 94.56 96 SER A CA 1
ATOM 754 C C . SER A 1 96 ? 10.005 5.546 -5.653 1.00 94.56 96 SER A C 1
ATOM 756 O O . SER A 1 96 ? 9.745 4.388 -5.989 1.00 94.56 96 SER A O 1
ATOM 758 N N . MET A 1 97 ? 11.139 6.156 -5.996 1.00 96.06 97 MET A N 1
ATOM 759 C CA . MET A 1 97 ? 12.248 5.530 -6.707 1.00 96.06 97 MET A CA 1
ATOM 760 C C . MET A 1 97 ? 13.447 5.261 -5.790 1.00 96.06 97 MET A C 1
ATOM 762 O O . MET A 1 97 ? 14.535 4.987 -6.291 1.00 96.06 97 MET A O 1
ATOM 766 N N . THR A 1 98 ? 13.275 5.330 -4.468 1.00 96.38 98 THR A N 1
ATOM 767 C CA . THR A 1 98 ? 14.327 4.990 -3.507 1.00 96.38 98 THR A CA 1
ATOM 768 C C . THR A 1 98 ? 14.106 3.620 -2.870 1.00 96.38 98 THR A C 1
ATOM 770 O O . THR A 1 98 ? 12.984 3.104 -2.802 1.00 96.38 98 THR A O 1
ATOM 773 N N . TYR A 1 99 ? 15.182 3.009 -2.368 1.00 95.38 99 TYR A N 1
ATOM 774 C CA . TYR A 1 99 ? 15.080 1.761 -1.603 1.00 95.38 99 TYR A CA 1
ATOM 775 C C . TYR A 1 99 ? 14.332 1.931 -0.270 1.00 95.38 99 TYR A C 1
ATOM 777 O O . TYR A 1 99 ? 13.730 0.973 0.205 1.00 95.38 99 TYR A O 1
ATOM 785 N N . HIS A 1 100 ? 14.318 3.137 0.311 1.00 94.56 100 HIS A N 1
ATOM 786 C CA . HIS A 1 100 ? 13.691 3.413 1.608 1.00 94.56 100 HIS A CA 1
ATOM 787 C C . HIS A 1 100 ? 12.199 3.779 1.535 1.00 94.56 100 HIS A C 1
ATOM 789 O O . HIS A 1 100 ? 11.554 3.919 2.575 1.00 94.56 100 HIS A O 1
ATOM 795 N N . TYR A 1 101 ? 11.623 3.893 0.335 1.00 97.25 101 TYR A N 1
ATOM 796 C CA . TYR A 1 101 ? 10.230 4.302 0.138 1.00 97.25 101 TYR A CA 1
ATOM 797 C C . TYR A 1 101 ? 9.173 3.535 0.956 1.00 97.25 101 TYR A C 1
ATOM 799 O O . TYR A 1 101 ? 8.236 4.173 1.442 1.00 97.25 101 TYR A O 1
ATOM 807 N N . PRO A 1 102 ? 9.282 2.206 1.180 1.00 97.88 102 PRO A N 1
ATOM 808 C CA . PRO A 1 102 ? 8.326 1.489 2.024 1.00 97.88 102 PRO A CA 1
ATOM 809 C C . PRO A 1 102 ? 8.190 2.054 3.442 1.00 97.88 102 PRO A C 1
ATOM 811 O O . PRO A 1 102 ? 7.109 1.968 4.019 1.00 97.88 102 PRO A O 1
ATOM 814 N N . LEU A 1 103 ? 9.239 2.678 3.994 1.00 96.12 103 LEU A N 1
ATOM 815 C CA . LEU A 1 103 ? 9.180 3.311 5.316 1.00 96.12 103 LEU A CA 1
ATOM 816 C C . LEU A 1 103 ? 8.313 4.574 5.304 1.00 96.12 103 LEU A C 1
ATOM 818 O O . LEU A 1 103 ? 7.559 4.815 6.244 1.00 96.12 103 LEU A O 1
ATOM 822 N N . GLU A 1 104 ? 8.355 5.352 4.221 1.00 96.38 104 GLU A N 1
ATOM 823 C CA . GLU A 1 104 ? 7.453 6.494 4.045 1.00 96.38 104 GLU A CA 1
ATOM 824 C C . GLU A 1 104 ? 6.000 6.035 3.905 1.00 96.38 104 GLU A C 1
ATOM 826 O O . GLU A 1 104 ? 5.103 6.606 4.521 1.00 96.38 104 GLU A O 1
ATOM 831 N N . VAL A 1 105 ? 5.762 4.963 3.143 1.00 98.31 105 VAL A N 1
ATOM 832 C CA . VAL A 1 105 ? 4.418 4.392 2.979 1.00 98.31 105 VAL A CA 1
ATOM 833 C C . VAL A 1 105 ? 3.880 3.834 4.304 1.00 98.31 105 VAL A C 1
ATOM 835 O O . VAL A 1 105 ? 2.701 4.019 4.605 1.00 98.31 105 VAL A O 1
ATOM 838 N N . ALA A 1 106 ? 4.727 3.203 5.123 1.00 97.75 106 ALA A N 1
ATOM 839 C CA . ALA A 1 106 ? 4.366 2.744 6.465 1.00 97.75 106 ALA A CA 1
ATOM 840 C C . ALA A 1 106 ? 3.970 3.911 7.385 1.00 97.75 106 ALA A C 1
ATOM 842 O O . ALA A 1 106 ? 2.935 3.856 8.054 1.00 97.75 106 ALA A O 1
ATOM 843 N N . LYS A 1 107 ? 4.736 5.005 7.362 1.00 97.44 107 LYS A N 1
ATOM 844 C CA . LYS A 1 107 ? 4.412 6.227 8.106 1.00 97.44 107 LYS A CA 1
ATOM 845 C C . LYS A 1 107 ? 3.090 6.846 7.646 1.00 97.44 107 LYS A C 1
ATOM 847 O O . LYS A 1 107 ? 2.245 7.192 8.477 1.00 97.44 107 LYS A O 1
ATOM 852 N N . ASP A 1 108 ? 2.879 6.952 6.333 1.00 97.56 108 ASP A N 1
ATOM 853 C CA . ASP A 1 108 ? 1.626 7.434 5.737 1.00 97.56 108 ASP A CA 1
ATOM 854 C C . ASP A 1 108 ? 0.435 6.561 6.148 1.00 97.56 108 ASP A C 1
ATOM 856 O O . ASP A 1 108 ? -0.660 7.076 6.401 1.00 97.56 108 ASP A O 1
ATOM 860 N N . LEU A 1 109 ? 0.639 5.244 6.244 1.00 98.19 109 LEU A N 1
ATOM 861 C CA . LEU A 1 109 ? -0.377 4.308 6.705 1.00 98.19 109 LEU A CA 1
ATOM 862 C C . LEU A 1 109 ? -0.754 4.589 8.161 1.00 98.19 109 LEU A C 1
ATOM 864 O O . LEU A 1 109 ? -1.935 4.778 8.447 1.00 98.19 109 LEU A O 1
ATOM 868 N N . VAL A 1 110 ? 0.232 4.708 9.055 1.00 97.88 110 VAL A N 1
ATOM 869 C CA . VAL A 1 110 ? 0.005 5.037 10.473 1.00 97.88 110 VAL A CA 1
ATOM 870 C C . VAL A 1 110 ? -0.720 6.375 10.617 1.00 97.88 110 VAL A C 1
ATOM 872 O O . VAL A 1 110 ? -1.663 6.499 11.397 1.00 97.88 110 VAL A O 1
ATOM 875 N N . LEU A 1 111 ? -0.309 7.399 9.865 1.00 96.44 111 LEU A N 1
ATOM 876 C CA . LEU A 1 111 ? -0.988 8.700 9.829 1.00 96.44 111 LEU A CA 1
ATOM 877 C C . LEU A 1 111 ? -2.434 8.589 9.333 1.00 96.44 111 LEU A C 1
ATOM 879 O O . LEU A 1 111 ? -3.314 9.251 9.874 1.00 96.44 111 LEU A O 1
ATOM 883 N N . SER A 1 112 ? -2.693 7.732 8.347 1.00 94.88 112 SER A N 1
ATOM 884 C CA . SER A 1 112 ? -4.020 7.582 7.744 1.00 94.88 112 SER A CA 1
ATOM 885 C C . SER A 1 112 ? -4.994 6.761 8.588 1.00 94.88 112 SER A C 1
ATOM 887 O O . SER A 1 112 ? -6.202 6.897 8.402 1.00 94.88 112 SER A O 1
ATOM 889 N N . THR A 1 113 ? -4.504 5.895 9.481 1.00 96.75 113 THR A N 1
ATOM 890 C CA . THR A 1 113 ? -5.354 4.969 10.248 1.00 96.75 113 THR A CA 1
ATOM 891 C C . THR A 1 113 ? -5.423 5.259 11.742 1.00 96.75 113 THR A C 1
ATOM 893 O O . THR A 1 113 ? -6.343 4.760 12.386 1.00 96.75 113 THR A O 1
ATOM 896 N N . ARG A 1 114 ? -4.495 6.040 12.319 1.00 95.88 114 ARG A N 1
ATOM 897 C CA . ARG A 1 114 ? -4.436 6.276 13.780 1.00 95.88 114 ARG A CA 1
ATOM 898 C C . ARG A 1 114 ? -5.715 6.863 14.373 1.00 95.88 114 ARG A C 1
ATOM 900 O O . ARG A 1 114 ? -6.073 6.487 15.484 1.00 95.88 114 ARG A O 1
ATOM 907 N N . ASP A 1 115 ? -6.402 7.713 13.615 1.00 94.81 115 ASP A N 1
ATOM 908 C CA . ASP A 1 115 ? -7.602 8.424 14.064 1.00 94.81 115 ASP A CA 1
ATOM 909 C C . ASP A 1 115 ? -8.904 7.734 13.623 1.00 94.81 115 ASP A C 1
ATOM 911 O O . ASP A 1 115 ? -9.996 8.225 13.899 1.00 94.81 115 ASP A O 1
ATOM 915 N N . LEU A 1 116 ? -8.813 6.590 12.932 1.00 96.81 116 LEU A N 1
ATOM 916 C CA . LEU A 1 116 ? -9.984 5.850 12.470 1.00 96.81 116 LEU A CA 1
ATOM 917 C C . LEU A 1 116 ? -10.435 4.820 13.517 1.00 96.81 116 LEU A C 1
ATOM 919 O O . LEU A 1 116 ? -9.603 4.094 14.075 1.00 96.81 116 LEU A O 1
ATOM 923 N N . PRO A 1 117 ? -11.754 4.658 13.740 1.00 98.00 117 PRO A N 1
ATOM 924 C CA . PRO A 1 117 ? -12.268 3.534 14.508 1.00 98.00 117 PRO A CA 1
ATOM 925 C C . PRO A 1 117 ? -11.822 2.212 13.877 1.00 98.00 117 PRO A C 1
ATOM 927 O O . PRO A 1 117 ? -11.989 2.003 12.675 1.00 98.00 117 PRO A O 1
ATOM 930 N N . VAL A 1 118 ? -11.298 1.285 14.682 1.00 97.88 118 VAL A N 1
ATOM 931 C CA . VAL A 1 118 ? -10.825 -0.012 14.162 1.00 97.88 118 VAL A CA 1
ATOM 932 C C . VAL A 1 118 ? -11.938 -0.797 13.479 1.00 97.88 118 VAL A C 1
ATOM 934 O O . VAL A 1 118 ? -11.676 -1.458 12.476 1.00 97.88 118 VAL A O 1
ATOM 937 N N . ASP A 1 119 ? -13.183 -0.669 13.941 1.00 98.25 119 ASP A N 1
ATOM 938 C CA . ASP A 1 119 ? -14.318 -1.311 13.281 1.00 98.25 119 ASP A CA 1
ATOM 939 C C . ASP A 1 119 ? -14.502 -0.817 11.842 1.00 98.25 119 ASP A C 1
ATOM 941 O O . ASP A 1 119 ? -14.774 -1.636 10.972 1.00 98.25 119 ASP A O 1
ATOM 945 N N . SER A 1 120 ? -14.231 0.463 11.550 1.00 97.88 120 SER A N 1
ATOM 946 C CA . SER A 1 120 ? -14.296 1.024 10.191 1.00 97.88 120 SER A CA 1
ATOM 947 C C . SER A 1 120 ? -13.288 0.392 9.223 1.00 97.88 120 SER A C 1
ATOM 949 O O . SER A 1 120 ? -13.519 0.379 8.015 1.00 97.88 120 SER A O 1
ATOM 951 N N . ILE A 1 121 ? -12.183 -0.145 9.746 1.00 98.19 121 ILE A N 1
ATOM 952 C CA . ILE A 1 121 ? -11.169 -0.894 8.992 1.00 98.19 121 ILE A CA 1
ATOM 953 C C . ILE A 1 121 ? -11.580 -2.373 8.914 1.00 98.19 121 ILE A C 1
ATOM 955 O O . ILE A 1 121 ? -11.542 -2.985 7.848 1.00 98.19 121 ILE A O 1
ATOM 959 N N . LYS A 1 122 ? -12.048 -2.932 10.036 1.00 97.94 122 LYS A N 1
ATOM 960 C CA . LYS A 1 122 ? -12.444 -4.337 10.190 1.00 97.94 122 LYS A CA 1
ATOM 961 C C . LYS A 1 122 ? -13.564 -4.765 9.238 1.00 97.94 122 LYS A C 1
ATOM 963 O O . LYS A 1 122 ? -13.563 -5.921 8.817 1.00 97.94 122 LYS A O 1
ATOM 968 N N . VAL A 1 123 ? -14.488 -3.865 8.870 1.00 97.75 123 VAL A N 1
ATOM 969 C CA . VAL A 1 123 ? -15.631 -4.201 7.989 1.00 97.75 123 VAL A CA 1
ATOM 970 C C . VAL A 1 123 ? -15.211 -4.742 6.620 1.00 97.75 123 VAL A C 1
ATOM 972 O O . VAL A 1 123 ? -15.984 -5.456 5.990 1.00 97.75 123 VAL A O 1
ATOM 975 N N . HIS A 1 124 ? -14.005 -4.403 6.153 1.00 97.06 124 HIS A N 1
ATOM 976 C CA . HIS A 1 124 ? -13.512 -4.770 4.819 1.00 97.06 124 HIS A CA 1
ATOM 977 C C . HIS A 1 124 ? -12.947 -6.192 4.747 1.00 97.06 124 HIS A C 1
ATOM 979 O O . HIS A 1 124 ? -12.595 -6.664 3.668 1.00 97.06 124 HIS A O 1
ATOM 985 N N . GLY A 1 125 ? -12.889 -6.896 5.880 1.00 97.75 125 GLY A N 1
ATOM 986 C CA . GLY A 1 125 ? -12.508 -8.301 5.921 1.00 97.75 125 GLY A CA 1
ATOM 987 C C . GLY A 1 125 ? -11.009 -8.550 5.746 1.00 97.75 125 GLY A C 1
ATOM 988 O O . GLY A 1 125 ? -10.176 -7.646 5.816 1.00 97.75 125 GLY A O 1
ATOM 989 N N . VAL A 1 126 ? -10.677 -9.822 5.520 1.00 97.31 126 VAL A N 1
ATOM 990 C CA . VAL A 1 126 ? -9.290 -10.312 5.461 1.00 97.31 126 VAL A CA 1
ATOM 991 C C . VAL A 1 126 ? -8.480 -9.684 4.325 1.00 97.31 126 VAL A C 1
ATOM 993 O O . VAL A 1 126 ? -7.306 -9.391 4.508 1.00 97.31 126 VAL A O 1
ATOM 996 N N . GLY A 1 127 ? -9.116 -9.359 3.196 1.00 97.62 127 GLY A N 1
ATOM 997 C CA . GLY A 1 127 ? -8.429 -8.757 2.052 1.00 97.62 127 GLY A CA 1
ATOM 998 C C . GLY A 1 127 ? -7.877 -7.352 2.318 1.00 97.62 127 GLY A C 1
ATOM 999 O O . GLY A 1 127 ? -7.006 -6.894 1.580 1.00 97.62 127 GLY A O 1
ATOM 1000 N N . LEU A 1 128 ? -8.365 -6.635 3.340 1.00 98.31 128 LEU A N 1
ATOM 1001 C CA . LEU A 1 128 ? -7.746 -5.382 3.788 1.00 98.31 128 LEU A CA 1
ATOM 1002 C C . LEU A 1 128 ? -6.601 -5.654 4.774 1.00 98.31 128 LEU A C 1
ATOM 1004 O O . LEU A 1 128 ? -5.581 -4.970 4.717 1.00 98.31 128 LEU A O 1
ATOM 1008 N N . THR A 1 129 ? -6.739 -6.676 5.627 1.00 98.62 129 THR A N 1
ATOM 1009 C CA . THR A 1 129 ? -5.657 -7.162 6.498 1.00 98.62 129 THR A CA 1
ATOM 1010 C C . THR A 1 129 ? -4.431 -7.572 5.679 1.00 98.62 129 THR A C 1
ATOM 1012 O O . THR A 1 129 ? -3.325 -7.165 6.017 1.00 98.62 129 THR A O 1
ATOM 1015 N N . GLU A 1 130 ? -4.624 -8.294 4.571 1.00 98.56 130 GLU A N 1
ATOM 1016 C CA . GLU A 1 130 ? -3.561 -8.688 3.631 1.00 98.56 130 GLU A CA 1
ATOM 1017 C C . GLU A 1 130 ? -2.792 -7.485 3.089 1.00 98.56 130 GLU A C 1
ATOM 1019 O O . GLU A 1 130 ? -1.569 -7.469 3.106 1.00 98.56 130 GLU A O 1
ATOM 1024 N N . LYS A 1 131 ? -3.500 -6.424 2.690 1.00 98.75 131 LYS A N 1
ATOM 1025 C CA . LYS A 1 131 ? -2.868 -5.203 2.170 1.00 98.75 131 LYS A CA 1
ATOM 1026 C C . LYS A 1 131 ? -2.008 -4.509 3.222 1.00 98.75 131 LYS A C 1
ATOM 1028 O O . LYS A 1 131 ? -0.926 -4.023 2.906 1.00 98.75 131 LYS A O 1
ATOM 1033 N N . LEU A 1 132 ? -2.490 -4.451 4.466 1.00 98.62 132 LEU A N 1
ATOM 1034 C CA . LEU A 1 132 ? -1.727 -3.904 5.592 1.00 98.62 132 LEU A CA 1
ATOM 1035 C C . LEU A 1 132 ? -0.496 -4.759 5.893 1.00 98.62 132 LEU A C 1
ATOM 1037 O O . LEU A 1 132 ? 0.574 -4.212 6.149 1.00 98.62 132 LEU A O 1
ATOM 1041 N N . PHE A 1 133 ? -0.649 -6.083 5.841 1.00 98.62 133 PHE A N 1
ATOM 1042 C CA . PHE A 1 133 ? 0.449 -7.024 5.999 1.00 98.62 133 PHE A CA 1
ATOM 1043 C C . PHE A 1 133 ? 1.510 -6.838 4.908 1.00 98.62 133 PHE A C 1
ATOM 1045 O O . PHE A 1 133 ? 2.671 -6.662 5.252 1.00 98.62 133 PHE A O 1
ATOM 1052 N N . ASP A 1 134 ? 1.132 -6.758 3.629 1.00 98.62 134 ASP A N 1
ATOM 1053 C CA . ASP A 1 134 ? 2.070 -6.537 2.518 1.00 98.62 134 ASP A CA 1
ATOM 1054 C C . ASP A 1 134 ? 2.884 -5.241 2.692 1.00 98.62 134 ASP A C 1
ATOM 1056 O O . ASP A 1 134 ? 4.092 -5.218 2.444 1.00 98.62 134 ASP A O 1
ATOM 1060 N N . ILE A 1 135 ? 2.237 -4.160 3.154 1.00 98.69 135 ILE A N 1
ATOM 1061 C CA . ILE A 1 135 ? 2.914 -2.891 3.465 1.00 98.69 135 ILE A CA 1
ATOM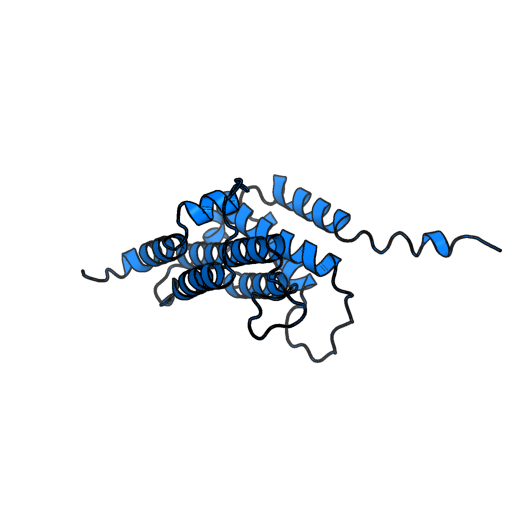 1062 C C . ILE A 1 135 ? 3.907 -3.079 4.621 1.00 98.69 135 ILE A C 1
ATOM 1064 O O . ILE A 1 135 ? 5.057 -2.648 4.519 1.00 98.69 135 ILE A O 1
ATOM 1068 N N . ALA A 1 136 ? 3.485 -3.732 5.708 1.00 98.12 136 ALA A N 1
ATOM 1069 C CA . ALA A 1 136 ? 4.343 -3.990 6.861 1.00 98.12 136 ALA A CA 1
ATOM 1070 C C . ALA A 1 136 ? 5.541 -4.881 6.495 1.00 98.12 136 ALA A C 1
ATOM 1072 O O . ALA A 1 136 ? 6.668 -4.571 6.873 1.00 98.12 136 ALA A O 1
ATOM 1073 N N . SER A 1 137 ? 5.323 -5.932 5.707 1.00 97.88 137 SER A N 1
ATOM 1074 C CA . SER A 1 137 ? 6.367 -6.820 5.194 1.00 97.88 137 SER A CA 1
ATOM 1075 C C . SER A 1 137 ? 7.386 -6.078 4.329 1.00 97.88 137 SER A C 1
ATOM 1077 O O . SER A 1 137 ? 8.587 -6.248 4.529 1.00 97.88 137 SER A O 1
ATOM 1079 N N . ALA A 1 138 ? 6.942 -5.189 3.434 1.00 97.50 138 ALA A N 1
ATOM 1080 C CA . ALA A 1 138 ? 7.859 -4.359 2.653 1.00 97.50 138 ALA A CA 1
ATOM 1081 C C . ALA A 1 138 ? 8.697 -3.420 3.544 1.00 97.50 138 ALA A C 1
ATOM 1083 O O . ALA A 1 138 ? 9.882 -3.213 3.282 1.00 97.50 138 ALA A O 1
ATOM 1084 N N . ALA A 1 139 ? 8.114 -2.872 4.617 1.00 96.56 139 ALA A N 1
ATOM 1085 C CA . ALA A 1 139 ? 8.854 -2.064 5.585 1.00 96.56 139 ALA A CA 1
ATOM 1086 C C . ALA A 1 139 ? 9.890 -2.895 6.368 1.00 96.56 139 ALA A C 1
ATOM 1088 O O . ALA A 1 139 ? 11.017 -2.437 6.557 1.00 96.56 139 ALA A O 1
ATOM 1089 N N . VAL A 1 140 ? 9.545 -4.126 6.768 1.00 95.56 140 VAL A N 1
ATOM 1090 C CA . VAL A 1 140 ? 10.471 -5.074 7.416 1.00 95.56 140 VAL A CA 1
ATOM 1091 C C . VAL A 1 140 ? 11.673 -5.373 6.518 1.00 95.56 140 VAL A C 1
ATOM 1093 O O . VAL A 1 140 ? 12.809 -5.288 6.982 1.00 95.56 140 VAL A O 1
ATOM 1096 N N . ASP A 1 141 ? 11.444 -5.650 5.231 1.00 93.88 141 ASP A N 1
ATOM 1097 C CA . ASP A 1 141 ? 12.514 -5.942 4.267 1.00 93.88 141 ASP A CA 1
ATOM 1098 C C . ASP A 1 141 ? 13.516 -4.793 4.113 1.00 93.88 141 ASP A C 1
ATOM 1100 O O . ASP A 1 141 ? 14.706 -5.027 3.882 1.00 93.88 141 ASP A O 1
ATOM 1104 N N . VAL A 1 142 ? 13.046 -3.550 4.234 1.00 93.06 142 VAL A N 1
ATOM 1105 C CA . VAL A 1 142 ? 13.900 -2.362 4.177 1.00 93.06 142 VAL A CA 1
ATOM 1106 C C . VAL A 1 142 ? 14.628 -2.146 5.499 1.00 93.06 142 VAL A C 1
ATOM 1108 O O . VAL A 1 142 ? 15.843 -1.963 5.487 1.00 93.06 142 VAL A O 1
ATOM 1111 N N . LEU A 1 143 ? 13.934 -2.220 6.641 1.00 90.31 143 LEU A N 1
ATOM 1112 C CA . LEU A 1 143 ? 14.555 -2.043 7.964 1.00 90.31 143 LEU A CA 1
ATOM 1113 C C . LEU A 1 143 ? 15.676 -3.046 8.224 1.00 90.31 143 LEU A C 1
ATOM 1115 O O . LEU A 1 143 ? 16.703 -2.693 8.789 1.00 90.31 143 LEU A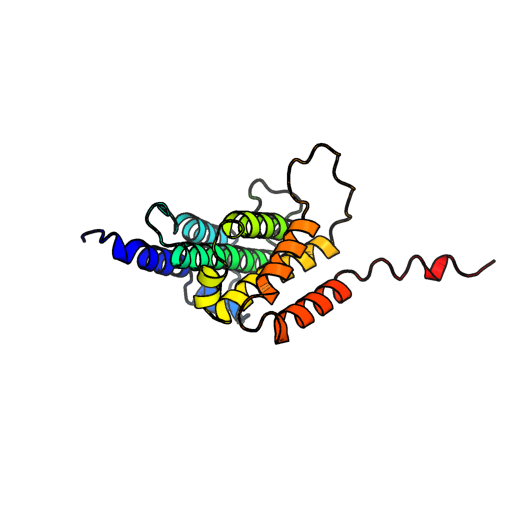 O 1
ATOM 1119 N N . ALA A 1 144 ? 15.509 -4.272 7.740 1.00 86.44 144 ALA A N 1
ATOM 1120 C CA . ALA A 1 144 ? 16.523 -5.317 7.762 1.00 86.44 144 ALA A CA 1
ATOM 1121 C C . ALA A 1 144 ? 17.850 -4.945 7.076 1.00 86.44 144 ALA A C 1
ATOM 1123 O O . ALA A 1 144 ? 18.898 -5.508 7.395 1.00 86.44 144 ALA A O 1
ATOM 1124 N N . ARG A 1 145 ? 17.803 -4.042 6.090 1.00 81.12 145 ARG A N 1
ATOM 1125 C CA . ARG A 1 145 ? 18.925 -3.708 5.198 1.00 81.12 145 ARG A CA 1
ATOM 1126 C C . ARG A 1 145 ? 19.521 -2.332 5.475 1.00 81.12 145 ARG A C 1
ATOM 1128 O O . ARG A 1 145 ? 20.617 -2.051 4.996 1.00 81.12 145 ARG A O 1
ATOM 1135 N N . VAL A 1 146 ? 18.829 -1.488 6.238 1.00 66.06 146 VAL A N 1
ATOM 1136 C CA . VAL A 1 146 ? 19.314 -0.164 6.636 1.00 66.06 146 VAL A CA 1
ATOM 1137 C C . VAL A 1 146 ? 20.119 -0.303 7.933 1.00 66.06 146 VAL A C 1
ATOM 1139 O O . VAL A 1 146 ? 19.582 -0.785 8.931 1.00 66.06 146 VAL A O 1
ATOM 1142 N N . PRO A 1 147 ? 21.392 0.135 7.984 1.00 55.19 147 PRO A N 1
ATOM 1143 C CA . PRO A 1 147 ? 22.074 0.316 9.255 1.00 55.19 147 PRO A CA 1
ATOM 1144 C C . PRO A 1 147 ? 21.303 1.386 10.029 1.00 55.19 147 PRO A C 1
ATOM 1146 O O . PRO A 1 147 ? 21.288 2.545 9.615 1.00 55.19 147 PRO A O 1
ATOM 1149 N N . ILE A 1 148 ? 20.639 1.008 11.123 1.00 51.94 148 ILE A N 1
ATOM 1150 C CA . ILE A 1 148 ? 19.969 1.967 12.004 1.00 51.94 148 ILE A CA 1
ATOM 1151 C C . ILE A 1 148 ? 21.066 2.837 12.621 1.00 51.94 148 ILE A C 1
ATOM 1153 O O . ILE A 1 148 ? 21.678 2.487 13.629 1.00 51.94 148 ILE A O 1
ATOM 1157 N N . THR A 1 149 ? 21.366 3.969 11.988 1.00 48.47 149 THR A N 1
ATOM 1158 C CA . THR A 1 149 ? 22.074 5.043 12.666 1.00 48.47 149 THR A CA 1
ATOM 1159 C C . THR A 1 149 ? 21.078 5.622 13.667 1.00 48.47 149 THR A C 1
ATOM 1161 O O . THR A 1 149 ? 19.954 5.949 13.280 1.00 48.47 149 THR A O 1
ATOM 1164 N N . PRO A 1 150 ? 21.410 5.682 14.969 1.00 44.97 150 PRO A N 1
ATOM 1165 C CA . PRO A 1 150 ? 20.495 6.234 15.953 1.00 44.97 150 PRO A CA 1
ATOM 1166 C C . PRO A 1 150 ? 20.152 7.662 15.534 1.00 44.97 150 PRO A C 1
ATOM 1168 O O . PRO A 1 150 ? 21.029 8.523 15.422 1.00 44.97 150 PRO A O 1
ATOM 1171 N N . SER A 1 151 ? 18.872 7.877 15.237 1.00 46.12 151 SER A N 1
ATOM 1172 C CA . SER A 1 151 ? 18.325 9.159 14.824 1.00 46.12 151 SER A CA 1
ATOM 1173 C C . SER A 1 151 ? 18.765 10.241 15.804 1.00 46.12 151 SER A C 1
ATOM 1175 O O . SER A 1 151 ? 18.663 10.074 17.021 1.00 46.12 151 SER A O 1
ATOM 1177 N N . SER A 1 152 ? 19.228 11.367 15.265 1.00 43.28 152 SER A N 1
ATOM 1178 C CA . SER A 1 152 ? 19.454 12.594 16.028 1.00 43.28 152 SER A CA 1
ATOM 1179 C C . SER A 1 152 ? 18.241 12.889 16.934 1.00 43.28 152 SER A C 1
ATOM 1181 O O . SER A 1 152 ? 17.104 12.736 16.469 1.00 43.28 152 SER A O 1
ATOM 1183 N N . PRO A 1 153 ? 18.435 13.348 18.189 1.00 46.41 153 PRO A N 1
ATOM 1184 C CA . PRO A 1 153 ? 17.372 13.592 19.179 1.00 46.41 153 PRO A CA 1
ATOM 1185 C C . PRO A 1 153 ? 16.360 14.700 18.798 1.00 46.41 153 PRO A C 1
ATOM 1187 O O . PRO A 1 153 ? 15.592 15.161 19.638 1.00 46.41 153 PRO A O 1
ATOM 1190 N N . HIS A 1 154 ? 16.332 15.123 17.532 1.00 39.75 154 HIS A N 1
ATOM 1191 C CA . HIS A 1 154 ? 15.469 16.168 16.984 1.00 39.75 154 HIS A CA 1
ATOM 1192 C C . HIS A 1 154 ? 14.450 15.672 15.937 1.00 39.75 154 HIS A C 1
ATOM 1194 O O . HIS A 1 154 ? 13.718 16.486 15.377 1.00 39.75 154 HIS A O 1
ATOM 1200 N N . SER A 1 155 ? 14.355 14.362 15.674 1.00 47.06 155 SER A N 1
ATOM 1201 C CA . SER A 1 155 ? 13.278 13.800 14.841 1.00 47.06 155 SER A CA 1
ATOM 1202 C C . SER A 1 155 ? 11.952 13.811 15.607 1.00 47.06 155 SER A C 1
ATOM 1204 O O . SER A 1 155 ? 11.642 12.890 16.358 1.00 47.06 155 SER A O 1
ATOM 1206 N N . VAL A 1 156 ? 11.153 14.860 15.419 1.00 42.75 156 VAL A N 1
ATOM 1207 C CA . VAL A 1 156 ? 9.773 14.927 15.915 1.00 42.75 156 VAL A CA 1
ATOM 1208 C C . VAL A 1 156 ? 8.898 14.017 15.041 1.00 42.75 156 VAL A C 1
ATOM 1210 O O . VAL A 1 156 ? 8.378 14.428 14.006 1.00 42.75 156 VAL A O 1
ATOM 1213 N N . GLY A 1 157 ? 8.784 12.747 15.429 1.00 54.81 157 GLY A N 1
ATOM 1214 C CA . GLY A 1 157 ? 7.956 11.730 14.776 1.00 54.81 157 GLY A CA 1
ATOM 1215 C C . GLY A 1 157 ? 8.236 10.332 15.331 1.00 54.81 157 GLY A C 1
ATOM 1216 O O . GLY A 1 157 ? 9.342 10.087 15.811 1.00 54.81 157 GLY A O 1
ATOM 1217 N N . SER A 1 158 ? 7.244 9.436 15.270 1.00 65.31 158 SER A N 1
ATOM 1218 C CA . SER A 1 158 ? 7.441 8.015 15.568 1.00 65.31 158 SER A CA 1
ATOM 1219 C C . SER A 1 158 ? 8.511 7.442 14.639 1.00 65.31 158 SER A C 1
ATOM 1221 O O . SER A 1 158 ? 8.529 7.741 13.443 1.00 65.31 158 SER A O 1
ATOM 1223 N N . GLY A 1 159 ? 9.459 6.687 15.194 1.00 85.00 159 GLY A N 1
ATOM 1224 C CA . GLY A 1 159 ? 10.500 6.043 14.394 1.00 85.00 159 GLY A CA 1
ATOM 1225 C C . GLY A 1 159 ? 9.922 4.915 13.525 1.00 85.00 159 GLY A C 1
ATOM 1226 O O . GLY A 1 159 ? 8.846 4.403 13.837 1.00 85.00 159 GLY A O 1
ATOM 1227 N N . PRO A 1 160 ? 10.642 4.449 12.488 1.00 88.69 160 PRO A N 1
ATOM 1228 C CA . PRO A 1 160 ? 10.180 3.345 11.639 1.00 88.69 160 PRO A CA 1
ATOM 1229 C C . PRO A 1 160 ? 9.806 2.065 12.411 1.00 88.69 160 PRO A C 1
ATOM 1231 O O . PRO A 1 160 ? 8.876 1.355 12.036 1.00 88.69 160 PRO A O 1
ATOM 1234 N N . GLU A 1 161 ? 10.490 1.789 13.526 1.00 89.50 161 GLU A N 1
ATOM 1235 C CA . GLU A 1 161 ? 10.153 0.682 14.431 1.00 89.50 161 GLU A CA 1
ATOM 1236 C C . GLU A 1 161 ? 8.820 0.898 15.159 1.00 89.50 161 GLU A C 1
ATOM 1238 O O . GLU A 1 161 ? 8.048 -0.040 15.358 1.00 89.50 161 GLU A O 1
ATOM 1243 N N . GLU A 1 162 ? 8.523 2.131 15.568 1.00 92.25 162 GLU A N 1
ATOM 1244 C CA . GLU A 1 162 ? 7.260 2.468 16.222 1.00 92.25 162 GLU A CA 1
ATOM 1245 C C . GLU A 1 162 ? 6.093 2.397 15.231 1.00 92.25 162 GLU A C 1
ATOM 1247 O O . GLU A 1 162 ? 5.035 1.864 15.579 1.00 92.25 162 GLU A O 1
ATOM 1252 N N . ASP A 1 163 ? 6.311 2.837 13.989 1.00 95.38 163 ASP A N 1
ATOM 1253 C CA . ASP A 1 163 ? 5.353 2.694 12.893 1.00 95.38 163 ASP A CA 1
ATOM 1254 C C . ASP A 1 163 ? 5.063 1.210 12.607 1.00 95.38 163 ASP A C 1
ATOM 1256 O O . ASP A 1 163 ? 3.898 0.805 12.553 1.00 95.38 163 ASP A O 1
ATOM 1260 N N . LEU A 1 164 ? 6.098 0.361 12.528 1.00 95.06 164 LEU A N 1
ATOM 1261 C CA . LEU A 1 164 ? 5.939 -1.091 12.377 1.00 95.06 164 LEU A CA 1
ATOM 1262 C C . LEU A 1 164 ? 5.182 -1.718 13.555 1.00 95.06 164 LEU A C 1
ATOM 1264 O O . LEU A 1 164 ? 4.254 -2.506 13.356 1.00 95.06 164 LEU A O 1
ATOM 1268 N N . ASN A 1 165 ? 5.521 -1.332 14.784 1.00 95.19 165 ASN A N 1
ATOM 1269 C CA . ASN A 1 165 ? 4.830 -1.799 15.983 1.00 95.19 165 ASN A CA 1
ATOM 1270 C C . ASN A 1 165 ? 3.355 -1.374 16.001 1.00 95.19 165 ASN A C 1
ATOM 1272 O O . ASN A 1 165 ? 2.489 -2.149 16.418 1.00 95.19 165 ASN A O 1
ATOM 1276 N N . TYR A 1 166 ? 3.042 -0.158 15.547 1.00 97.56 166 TYR A N 1
ATOM 1277 C CA . TYR A 1 166 ? 1.664 0.283 15.361 1.00 97.56 166 TYR A CA 1
ATOM 1278 C C . TYR A 1 166 ? 0.945 -0.581 14.318 1.00 97.56 166 TYR A C 1
ATOM 1280 O O . TYR A 1 166 ? -0.137 -1.093 14.613 1.00 97.56 166 TYR A O 1
ATOM 1288 N N . MET A 1 167 ? 1.545 -0.784 13.138 1.00 97.94 167 MET A N 1
ATOM 1289 C CA . MET A 1 167 ? 0.950 -1.587 12.064 1.00 97.94 167 MET A CA 1
ATOM 1290 C C . MET A 1 167 ? 0.649 -3.004 12.542 1.00 97.94 167 MET A C 1
ATOM 1292 O O . MET A 1 167 ? -0.462 -3.491 12.348 1.00 97.94 167 MET A O 1
ATOM 1296 N N . ARG A 1 168 ? 1.588 -3.635 13.252 1.00 97.44 168 ARG A N 1
ATOM 1297 C CA . ARG A 1 168 ? 1.392 -4.962 13.831 1.00 97.44 168 ARG A CA 1
ATOM 1298 C C . ARG A 1 168 ? 0.215 -4.998 14.807 1.00 97.44 168 ARG A C 1
ATOM 1300 O O . ARG A 1 168 ? -0.674 -5.830 14.653 1.00 97.44 168 ARG A O 1
ATOM 1307 N N . ARG A 1 169 ? 0.148 -4.065 15.768 1.00 97.94 169 ARG A N 1
ATOM 1308 C CA . ARG A 1 169 ? -0.988 -3.964 16.711 1.00 97.94 169 ARG A CA 1
ATOM 1309 C C . ARG A 1 169 ? -2.324 -3.724 16.011 1.00 97.94 169 ARG A C 1
ATOM 1311 O O . ARG A 1 169 ? -3.360 -4.155 16.512 1.00 97.94 169 ARG A O 1
ATOM 1318 N N . LEU A 1 170 ? -2.325 -2.993 14.898 1.00 98.31 170 LEU A N 1
ATOM 1319 C CA . LEU A 1 170 ? -3.523 -2.810 14.092 1.00 98.31 170 LEU A CA 1
ATOM 1320 C C . LEU A 1 170 ? -3.910 -4.127 13.411 1.00 98.31 170 LEU A C 1
ATOM 1322 O O . LEU A 1 170 ? -5.039 -4.573 13.591 1.00 98.31 170 LEU A O 1
ATOM 1326 N N . ILE A 1 171 ? -2.975 -4.772 12.706 1.00 98.31 171 ILE A N 1
ATOM 1327 C CA . ILE A 1 171 ? -3.180 -6.042 11.995 1.00 98.31 171 ILE A CA 1
ATOM 1328 C C . ILE A 1 171 ? -3.761 -7.102 12.930 1.00 98.31 171 ILE A C 1
ATOM 1330 O O . ILE A 1 171 ? -4.766 -7.710 12.576 1.00 98.31 171 ILE A O 1
ATOM 1334 N N . THR A 1 172 ? -3.228 -7.278 14.145 1.00 98.06 172 THR A N 1
ATOM 1335 C CA . THR A 1 172 ? -3.716 -8.311 15.081 1.00 98.06 172 THR A CA 1
ATOM 1336 C C . THR A 1 172 ? -5.177 -8.135 15.504 1.00 98.06 172 THR A C 1
ATOM 1338 O O . THR A 1 172 ? -5.823 -9.104 15.902 1.00 98.06 172 THR A O 1
ATOM 1341 N N . ARG A 1 173 ? -5.737 -6.926 15.382 1.00 98.19 173 ARG A N 1
ATOM 1342 C CA . ARG A 1 173 ? -7.140 -6.620 15.709 1.00 98.19 173 ARG A CA 1
ATOM 1343 C C . ARG A 1 173 ? -8.099 -6.826 14.530 1.00 98.19 173 ARG A C 1
ATOM 1345 O O . ARG A 1 173 ? -9.315 -6.699 14.709 1.00 98.19 173 ARG A O 1
ATOM 1352 N N . LEU A 1 174 ? -7.577 -7.117 13.340 1.00 98.19 174 LEU A N 1
ATOM 1353 C CA . LEU A 1 174 ? -8.339 -7.272 12.101 1.00 98.19 174 LEU A CA 1
ATOM 1354 C C . LEU A 1 174 ? -8.596 -8.752 11.765 1.00 98.19 174 LEU A C 1
ATOM 1356 O O . LEU A 1 174 ? -7.979 -9.644 12.353 1.00 98.19 174 LEU A O 1
ATOM 1360 N N . PRO A 1 175 ? -9.531 -9.054 10.844 1.00 98.06 175 PRO A N 1
ATOM 1361 C CA . PRO A 1 175 ? -9.875 -10.429 10.491 1.00 98.06 175 PRO A CA 1
ATOM 1362 C C . PRO A 1 175 ? -8.654 -11.187 9.958 1.00 98.06 175 PRO A C 1
ATOM 1364 O O . PRO A 1 175 ? -7.934 -10.672 9.105 1.00 98.06 175 PRO A O 1
ATOM 1367 N N . GLY A 1 176 ? -8.406 -12.389 10.489 1.00 96.00 176 GLY A N 1
ATOM 1368 C CA . GLY A 1 176 ? -7.213 -13.197 10.191 1.00 96.00 176 GLY A CA 1
ATOM 1369 C C . GLY A 1 176 ? -5.917 -12.703 10.850 1.00 96.00 176 GLY A C 1
ATOM 1370 O O . GLY A 1 176 ? -4.920 -13.417 10.836 1.00 96.00 176 GLY A O 1
ATOM 1371 N N . GLY A 1 177 ? -5.925 -11.514 11.459 1.00 96.19 177 GLY A N 1
ATOM 1372 C CA . GLY A 1 177 ? -4.758 -10.855 12.038 1.00 96.19 177 GLY A CA 1
ATOM 1373 C C . GLY A 1 177 ? -4.052 -11.681 13.102 1.00 96.19 177 GLY A C 1
ATOM 1374 O O . GLY A 1 177 ? -2.919 -12.101 12.908 1.00 96.19 177 GLY A O 1
ATOM 1375 N N . ASN A 1 178 ? -4.739 -11.942 14.215 1.00 94.62 178 ASN A N 1
ATOM 1376 C CA . ASN A 1 178 ? -4.169 -12.678 15.347 1.00 94.62 178 ASN A CA 1
ATOM 1377 C C . ASN A 1 178 ? -3.880 -14.161 15.042 1.00 94.62 178 ASN A C 1
ATOM 1379 O O . ASN A 1 178 ? -2.996 -14.739 15.652 1.00 94.62 178 ASN A O 1
ATOM 1383 N N . SER A 1 179 ? -4.610 -14.778 14.110 1.00 93.81 179 SER A N 1
ATOM 1384 C CA . SER A 1 179 ? -4.498 -16.216 13.829 1.00 93.81 179 SER A CA 1
ATOM 1385 C C . SER A 1 179 ? -3.519 -16.575 12.709 1.00 93.81 179 SER A C 1
ATOM 1387 O O . SER A 1 179 ? -3.173 -17.743 12.575 1.00 93.81 179 SER A O 1
ATOM 1389 N N . ILE A 1 180 ? -3.166 -15.621 11.839 1.00 95.88 180 ILE A N 1
ATOM 1390 C CA . ILE A 1 180 ? -2.353 -15.872 10.638 1.00 95.88 180 ILE A CA 1
ATOM 1391 C C . ILE A 1 180 ? -1.271 -14.802 10.497 1.00 95.88 180 ILE A C 1
ATOM 1393 O O . ILE A 1 180 ? -0.084 -15.121 10.499 1.00 95.88 180 ILE A O 1
ATOM 1397 N N . TYR A 1 181 ? -1.665 -13.533 10.351 1.00 97.00 181 TYR A N 1
ATOM 1398 C CA . TYR A 1 181 ? -0.718 -12.488 9.946 1.00 97.00 181 TYR A CA 1
ATOM 1399 C C . TYR A 1 181 ? 0.245 -12.065 11.057 1.00 97.00 181 TYR A C 1
ATOM 1401 O O . TYR A 1 181 ? 1.346 -11.634 10.736 1.00 97.00 181 TYR A O 1
ATOM 1409 N N . ASP A 1 182 ? -0.122 -12.209 12.335 1.00 95.69 182 ASP A N 1
ATOM 1410 C CA . ASP A 1 182 ? 0.796 -11.951 13.453 1.00 95.69 182 ASP A CA 1
ATOM 1411 C C . ASP A 1 182 ? 1.987 -12.917 13.411 1.00 95.69 182 ASP A C 1
ATOM 1413 O O . ASP A 1 182 ? 3.132 -12.478 13.338 1.00 95.69 182 ASP A O 1
ATOM 1417 N N . ASP A 1 183 ? 1.711 -14.222 13.316 1.00 95.69 183 ASP A N 1
ATOM 1418 C CA . ASP A 1 183 ? 2.730 -15.270 13.196 1.00 95.69 183 ASP A CA 1
ATOM 1419 C C . ASP A 1 183 ? 3.594 -15.106 11.937 1.00 95.69 183 ASP A C 1
ATOM 1421 O O . ASP A 1 183 ? 4.804 -15.344 11.968 1.00 95.69 183 ASP A O 1
ATOM 1425 N N . LEU A 1 184 ? 2.983 -14.742 10.802 1.00 96.69 184 LEU A N 1
ATOM 1426 C CA . LEU A 1 184 ? 3.717 -14.509 9.557 1.00 96.69 184 LEU A CA 1
ATOM 1427 C C . LEU A 1 184 ? 4.640 -13.297 9.673 1.00 96.69 184 LEU A C 1
ATOM 1429 O O . LEU A 1 184 ? 5.798 -13.383 9.264 1.00 96.69 184 LEU A O 1
ATOM 1433 N N . LEU A 1 185 ? 4.153 -12.194 10.246 1.00 94.75 185 LEU A N 1
ATOM 1434 C CA . LEU A 1 185 ? 4.942 -10.977 10.402 1.00 94.75 185 LEU A CA 1
ATOM 1435 C C . LEU A 1 185 ? 6.073 -11.195 11.411 1.00 94.75 185 LEU A C 1
ATOM 1437 O O . LEU A 1 185 ? 7.193 -10.759 11.166 1.00 94.75 185 LEU A O 1
ATOM 1441 N N . ASP A 1 186 ? 5.823 -11.941 12.489 1.00 93.50 186 ASP A N 1
ATOM 1442 C CA . ASP A 1 186 ? 6.853 -12.354 13.444 1.00 93.50 186 ASP A CA 1
ATOM 1443 C C . ASP A 1 186 ? 7.972 -13.152 12.789 1.00 93.50 186 ASP A C 1
ATOM 1445 O O . ASP A 1 186 ? 9.152 -12.831 12.946 1.00 93.50 186 ASP A O 1
ATOM 1449 N N . LYS A 1 187 ? 7.607 -14.191 12.030 1.00 93.75 187 LYS A N 1
ATOM 1450 C CA . LYS A 1 187 ? 8.583 -15.012 11.308 1.00 93.75 187 LYS A CA 1
ATOM 1451 C C . LYS A 1 187 ? 9.367 -14.171 10.311 1.00 93.75 187 LYS A C 1
ATOM 1453 O O . LYS A 1 187 ? 10.581 -14.336 10.217 1.00 93.75 187 LYS A O 1
ATOM 1458 N N . HIS A 1 188 ? 8.701 -13.259 9.602 1.00 93.69 188 HIS A N 1
ATOM 1459 C CA . HIS A 1 188 ? 9.355 -12.367 8.649 1.00 93.69 188 HIS A CA 1
ATOM 1460 C C . HIS A 1 188 ? 10.353 -11.440 9.351 1.00 93.69 188 HIS A C 1
ATOM 1462 O O . HIS A 1 188 ? 11.504 -11.386 8.934 1.00 93.69 188 HIS A O 1
ATOM 1468 N N . ILE A 1 189 ? 9.980 -10.803 10.465 1.00 89.94 189 ILE A N 1
ATOM 1469 C CA . ILE A 1 189 ? 10.889 -9.961 11.262 1.00 89.94 189 ILE A CA 1
ATOM 1470 C C . ILE A 1 189 ? 12.111 -10.765 11.730 1.00 89.94 189 ILE A C 1
ATOM 1472 O O . ILE A 1 189 ? 13.246 -10.318 11.564 1.00 89.94 189 ILE A O 1
ATOM 1476 N N . GLN A 1 190 ? 11.904 -11.972 12.263 1.00 87.75 190 GLN A N 1
ATOM 1477 C CA . GLN A 1 190 ? 12.994 -12.836 12.732 1.00 87.75 190 GLN A CA 1
ATOM 1478 C C . GLN A 1 190 ? 13.942 -13.263 11.600 1.00 87.75 190 GLN A C 1
ATOM 1480 O O . GLN A 1 190 ? 15.149 -13.356 11.811 1.00 87.75 190 GLN A O 1
ATOM 1485 N N . GLN A 1 191 ? 13.410 -13.526 10.404 1.00 85.44 191 GLN A N 1
ATOM 1486 C CA . GLN A 1 191 ? 14.197 -13.930 9.234 1.00 85.44 191 GLN A CA 1
ATOM 1487 C C . GLN A 1 191 ? 14.912 -12.758 8.559 1.00 85.44 191 GLN A C 1
ATOM 1489 O O . GLN A 1 191 ? 16.018 -12.935 8.053 1.00 85.44 191 GLN A O 1
ATOM 1494 N N . ALA A 1 192 ? 14.282 -11.583 8.530 1.00 81.19 192 ALA A N 1
ATOM 1495 C CA . ALA A 1 192 ? 14.805 -10.387 7.883 1.00 81.19 192 ALA A CA 1
ATOM 1496 C C . ALA A 1 192 ? 15.873 -9.686 8.734 1.00 81.19 192 ALA A C 1
ATOM 1498 O O . ALA A 1 192 ? 16.758 -9.047 8.180 1.00 81.19 192 ALA A O 1
ATOM 1499 N N . VAL A 1 193 ? 15.887 -9.891 10.056 1.00 63.09 193 VAL A N 1
ATOM 1500 C CA . VAL A 1 193 ? 16.948 -9.405 10.957 1.00 63.09 193 VAL A CA 1
ATOM 1501 C C . VAL A 1 193 ? 17.920 -10.541 11.357 1.00 63.09 193 VAL A C 1
ATOM 1503 O O . VAL A 1 193 ? 17.985 -10.907 12.530 1.00 63.09 193 VAL A O 1
ATOM 1506 N N . PRO A 1 194 ? 18.738 -11.124 10.453 1.00 52.47 194 PRO A N 1
ATOM 1507 C CA . PRO A 1 194 ? 19.727 -12.135 10.833 1.00 52.47 194 PRO A CA 1
ATOM 1508 C C . PRO A 1 194 ? 21.073 -11.535 11.299 1.00 52.47 194 PRO A C 1
ATOM 1510 O O . PRO A 1 194 ? 22.078 -12.242 11.358 1.00 52.47 194 PRO A O 1
ATOM 1513 N N . SER A 1 195 ? 21.117 -10.255 11.692 1.00 45.78 195 SER A N 1
ATOM 1514 C CA . SER A 1 195 ? 22.357 -9.519 12.008 1.00 45.78 195 SER A CA 1
ATOM 1515 C C . SER A 1 195 ? 22.516 -9.145 13.490 1.00 45.78 195 SER A C 1
ATOM 1517 O O . SER A 1 195 ? 22.948 -8.045 13.807 1.00 45.78 195 SER A O 1
ATOM 1519 N N . MET A 1 196 ? 22.207 -10.050 14.424 1.00 42.38 196 MET A N 1
ATOM 1520 C CA . MET A 1 196 ? 22.706 -9.957 15.817 1.00 42.38 196 MET A CA 1
ATOM 1521 C C . MET A 1 196 ? 23.215 -11.288 16.399 1.00 42.38 196 MET A C 1
ATOM 1523 O O . MET A 1 196 ? 23.707 -11.315 17.525 1.00 42.38 196 MET A O 1
ATOM 1527 N N . ALA A 1 197 ? 23.181 -12.391 15.641 1.00 35.69 197 ALA A N 1
ATOM 1528 C CA . ALA A 1 197 ? 23.666 -13.693 16.117 1.00 35.69 197 ALA A CA 1
ATOM 1529 C C . ALA A 1 197 ? 25.150 -13.972 15.796 1.00 35.69 197 ALA A C 1
ATOM 1531 O O . ALA A 1 197 ? 25.760 -14.825 16.436 1.00 35.69 197 ALA A O 1
ATOM 1532 N N . VAL A 1 198 ? 25.769 -13.250 14.852 1.00 40.06 198 VAL A N 1
ATOM 1533 C CA . VAL A 1 198 ? 27.147 -13.552 14.407 1.00 40.06 198 VAL A CA 1
ATOM 1534 C C . VAL A 1 198 ? 28.218 -12.861 15.268 1.00 40.06 198 VAL A C 1
ATOM 1536 O O . VAL A 1 198 ? 29.289 -13.424 15.482 1.00 40.06 198 VAL A O 1
ATOM 1539 N N . THR A 1 199 ? 27.928 -11.708 15.878 1.00 36.00 199 THR A N 1
ATOM 1540 C CA . THR A 1 199 ? 28.916 -10.986 16.711 1.00 36.00 199 THR A CA 1
ATOM 1541 C C . THR A 1 199 ? 29.025 -11.542 18.141 1.00 36.00 199 THR A C 1
ATOM 1543 O O . THR A 1 199 ? 30.062 -11.401 18.791 1.00 36.00 199 THR A O 1
ATOM 1546 N N . TYR A 1 200 ? 27.992 -12.233 18.639 1.00 34.88 200 TYR A N 1
ATOM 1547 C CA . TYR A 1 200 ? 28.013 -12.809 19.992 1.00 34.88 200 TYR A CA 1
ATOM 1548 C C . TYR A 1 200 ? 28.805 -14.121 20.079 1.00 34.88 200 TYR A C 1
ATOM 1550 O O . TYR A 1 200 ? 29.380 -14.438 21.119 1.00 34.88 200 TYR A O 1
ATOM 1558 N N . VAL A 1 201 ? 28.879 -14.878 18.981 1.00 39.88 201 VAL A N 1
ATOM 1559 C CA . VAL A 1 201 ? 29.634 -16.140 18.943 1.00 39.88 201 VAL A CA 1
ATOM 1560 C C . VAL A 1 201 ? 31.133 -15.881 18.757 1.00 39.88 201 VAL A C 1
ATOM 1562 O O . VAL A 1 201 ? 31.943 -16.575 19.361 1.00 39.88 201 VAL A O 1
ATOM 1565 N N . ALA A 1 202 ? 31.521 -14.822 18.036 1.00 40.38 202 ALA A N 1
ATOM 1566 C CA . ALA A 1 202 ? 32.931 -14.461 17.839 1.00 40.38 202 ALA A CA 1
ATOM 1567 C C . ALA A 1 202 ? 33.633 -13.921 19.107 1.00 40.38 202 ALA A C 1
ATOM 1569 O O . ALA A 1 202 ? 34.858 -13.856 19.148 1.00 40.38 202 ALA A O 1
ATOM 1570 N N . SER A 1 203 ? 32.881 -13.545 20.149 1.00 45.62 203 SER A N 1
ATOM 1571 C CA . SER A 1 203 ? 33.419 -13.020 21.417 1.00 45.62 203 SER A CA 1
ATOM 1572 C C . SER A 1 203 ? 33.444 -14.045 22.562 1.00 45.62 203 SER A C 1
ATOM 1574 O O . SER A 1 203 ? 33.952 -13.745 23.643 1.00 45.62 203 SER A O 1
ATOM 1576 N N . ARG A 1 204 ? 32.960 -15.277 22.342 1.00 42.38 204 ARG A N 1
ATOM 1577 C CA . ARG A 1 204 ? 32.999 -16.375 23.322 1.00 42.38 204 ARG A CA 1
ATOM 1578 C C . ARG A 1 204 ? 33.962 -17.488 22.879 1.00 42.38 204 ARG A C 1
ATOM 1580 O O . ARG A 1 204 ? 33.512 -18.581 22.554 1.00 42.38 204 ARG A O 1
ATOM 1587 N N . HIS A 1 205 ? 35.264 -17.189 22.994 1.00 35.81 205 HIS A N 1
ATOM 1588 C CA . HIS A 1 205 ? 36.437 -18.096 23.022 1.00 35.81 205 HIS A CA 1
ATOM 1589 C C . HIS A 1 205 ? 37.190 -18.409 21.703 1.00 35.81 205 HIS A C 1
ATOM 1591 O O . HIS A 1 205 ? 36.558 -18.609 20.673 1.00 35.81 205 HIS A O 1
ATOM 1597 N N . PRO A 1 206 ? 38.521 -18.666 21.761 1.00 40.66 206 PRO A N 1
ATOM 1598 C CA . PRO A 1 206 ? 39.591 -17.799 22.297 1.00 40.66 206 PRO A CA 1
ATOM 1599 C C . PRO A 1 206 ? 40.915 -17.892 21.480 1.00 40.66 206 PRO A C 1
ATOM 1601 O O . PRO A 1 206 ? 41.128 -18.830 20.714 1.00 40.66 206 PRO A O 1
ATOM 1604 N N . THR A 1 207 ? 41.866 -16.999 21.754 1.00 38.31 207 THR A N 1
ATOM 1605 C CA . THR A 1 207 ? 43.301 -17.349 21.847 1.00 38.31 207 THR A CA 1
ATOM 1606 C C . THR A 1 207 ? 43.879 -16.659 23.062 1.00 38.31 207 THR A C 1
ATOM 1608 O O . THR A 1 207 ? 43.568 -15.455 23.209 1.00 38.31 207 THR A O 1
#

Secondary structure (DSSP, 8-state):
----GGGHHHHHHHHHHTT--HHHHHHHTT---SSPPPHHHHHHHHHHHHTT-S--TT--HHHHHHHHHHHHHHHHHHHHHHHHTT--BSS-SSGGGBTTHHHHHHHHHHHHHTTS-HHHHHTT-HHHHHHHHHHHHHHHHHHTTS--PPPPTT--S--HHHHHHHHHHHHTTSTTIIIIIHHHHHHHHHHH---SSHHHHTTS---

Organism: NCBI:txid700344

Foldseek 3Di:
DDPPVVCLLVQLVCQLCVLCDPVNVCVLVVHDDPDQDDVVSLVVSLVSLVCSCVDCPSPDLLSLLVSLLSSLLVLLSSLVSCVVVVQADCDDPDLSRHLQNLLVSLQSNCVSPVPGDLVSNQVVAVVSLVSLLSSLLSLLLSVLVDPCPPDDPPPPDDDSVRSSVSSLVSSCVHHCNVVNSNVVSVVSNVVSNPPPPPVVVVPPDDD

Radius of gyration: 19.14 Å; chains: 1; bounding box: 67×34×48 Å

InterPro domains:
  IPR050797 Carbohydrate Metabolism and Transport Regulator [PTHR31668] (3-181)

pLDDT: mean 86.78, std 18.19, range [34.88, 98.81]

Sequence (207 aa):
MDNDPTLSGFWSLAALFSPLDTSFIALLNQEKVATPPSNAALTYIETAVNSALRSTSDLKDTQKANLRVTQLWLRIILWQLRLRFGYLAEESVHASMTYHYPLEVAKDLVLSTRDLPVDSIKVHGVGLTEKLFDIASAAVDVLARVPITPSSPHSVGSGPEEDLNYMRRLITRLPGGNSIYDDLLDKHIQQAVPSMAVTYVASRHPT